Protein AF-A0A183HHD9-F1 (afdb_monomer_lite)

Secondary structure (DSSP, 8-state):
---HHHHHHHHHHHHHHHHHHHHHHHHHHHHS----TTSSPPTTSSS-GGGS-HHHHHHHHHHHHHHSTTTTTTSPPPTTPPP----S-S-PPPPSS--HHHHHHHHHHHHHHHHSSS----HHHHHHHHHHHHHHHHHHHHT--------HHHHHHHHHHHHHHHHHHHTTS------------------

Radius of gyration: 30.76 Å; chains: 1; bounding box: 63×77×63 Å

Structure (mmCIF, N/CA/C/O backbone):
data_AF-A0A183HHD9-F1
#
_entry.id   AF-A0A183HHD9-F1
#
loop_
_atom_site.group_PDB
_atom_site.id
_atom_site.type_symbol
_atom_site.label_atom_id
_atom_site.label_alt_id
_atom_site.label_comp_id
_atom_site.label_asym_id
_atom_site.label_entity_id
_atom_site.label_seq_id
_atom_site.pdbx_PDB_ins_code
_atom_site.Cartn_x
_atom_site.Cartn_y
_atom_site.Cartn_z
_atom_site.occupancy
_atom_site.B_iso_or_equiv
_atom_site.auth_seq_id
_atom_site.auth_comp_id
_atom_site.auth_asym_id
_atom_site.auth_atom_id
_atom_site.pdbx_PDB_model_num
ATOM 1 N N . MET A 1 1 ? -24.897 -31.364 -36.630 1.00 69.06 1 MET A N 1
ATOM 2 C CA . MET A 1 1 ? -24.930 -31.822 -35.222 1.00 69.06 1 MET A CA 1
ATOM 3 C C . MET A 1 1 ? -23.748 -31.172 -34.515 1.00 69.06 1 MET A C 1
ATOM 5 O O . MET A 1 1 ? -22.685 -31.144 -35.112 1.00 69.06 1 MET A O 1
ATOM 9 N N . VAL A 1 2 ? -23.934 -30.542 -33.352 1.00 77.38 2 VAL A N 1
ATOM 10 C CA . VAL A 1 2 ? -22.824 -29.886 -32.628 1.00 77.38 2 VAL A CA 1
ATOM 11 C C . VAL A 1 2 ? -22.051 -30.960 -31.869 1.00 77.38 2 VAL A C 1
ATOM 13 O O . VAL A 1 2 ? -22.659 -31.691 -31.087 1.00 77.38 2 VAL A O 1
ATOM 16 N N . ASP A 1 3 ? -20.746 -31.069 -32.116 1.00 88.31 3 ASP A N 1
ATOM 17 C CA . ASP A 1 3 ? -19.886 -32.008 -31.399 1.00 88.31 3 ASP A CA 1
ATOM 18 C C . ASP A 1 3 ? -19.505 -31.445 -30.021 1.00 88.31 3 ASP A C 1
ATOM 20 O O . ASP A 1 3 ? -18.644 -30.576 -29.867 1.00 88.31 3 ASP A O 1
ATOM 24 N N . TYR A 1 4 ? -20.184 -31.949 -28.996 1.00 89.50 4 TYR A N 1
ATOM 25 C CA . TYR A 1 4 ? -19.987 -31.538 -27.610 1.00 89.50 4 TYR A CA 1
ATOM 26 C C . TYR A 1 4 ? -18.661 -32.023 -27.007 1.00 89.50 4 TYR A C 1
ATOM 28 O O . TYR A 1 4 ? -18.208 -31.459 -26.002 1.00 89.50 4 TYR A O 1
ATOM 36 N N . PHE A 1 5 ? -18.031 -33.052 -27.577 1.00 90.94 5 PHE A N 1
ATOM 37 C CA . PHE A 1 5 ? -16.743 -33.540 -27.090 1.00 90.94 5 PHE A CA 1
ATOM 38 C C . PHE A 1 5 ? -15.626 -32.584 -27.493 1.00 90.94 5 PHE A C 1
ATOM 40 O O . PHE A 1 5 ? -14.820 -32.199 -26.641 1.00 90.94 5 PHE A O 1
ATOM 47 N N . ASP A 1 6 ? -15.652 -32.105 -28.731 1.00 90.56 6 ASP A N 1
ATOM 48 C CA . ASP A 1 6 ? -14.704 -31.110 -29.225 1.00 90.56 6 ASP A CA 1
ATOM 49 C C . ASP A 1 6 ? -14.811 -29.777 -28.481 1.00 90.56 6 ASP A C 1
ATOM 51 O O . ASP A 1 6 ? -13.794 -29.193 -28.090 1.00 90.56 6 ASP A O 1
ATOM 55 N N . GLU A 1 7 ? -16.030 -29.308 -28.204 1.00 90.75 7 GLU A N 1
ATOM 56 C CA . GLU A 1 7 ? -16.243 -28.108 -27.384 1.00 90.75 7 GLU A CA 1
ATOM 57 C C . GLU A 1 7 ? -15.666 -28.274 -25.972 1.00 90.75 7 GLU A C 1
ATOM 59 O O . GLU A 1 7 ? -15.039 -27.357 -25.429 1.00 90.75 7 GLU A O 1
ATOM 64 N N . ARG A 1 8 ? -15.826 -29.460 -25.372 1.00 92.44 8 ARG A N 1
ATOM 65 C CA . ARG A 1 8 ? -15.274 -29.762 -24.046 1.00 92.44 8 ARG A CA 1
ATOM 66 C C . ARG A 1 8 ? -13.748 -29.758 -24.059 1.00 92.44 8 ARG A C 1
ATOM 68 O O . ARG A 1 8 ? -13.150 -29.217 -23.124 1.00 92.44 8 ARG A O 1
ATOM 75 N N . GLN A 1 9 ? -13.123 -30.344 -25.080 1.00 93.94 9 GLN A N 1
ATOM 76 C CA . GLN A 1 9 ? -11.664 -30.380 -25.193 1.00 93.94 9 GLN A CA 1
ATOM 77 C C . GLN A 1 9 ? -11.084 -28.983 -25.417 1.00 93.94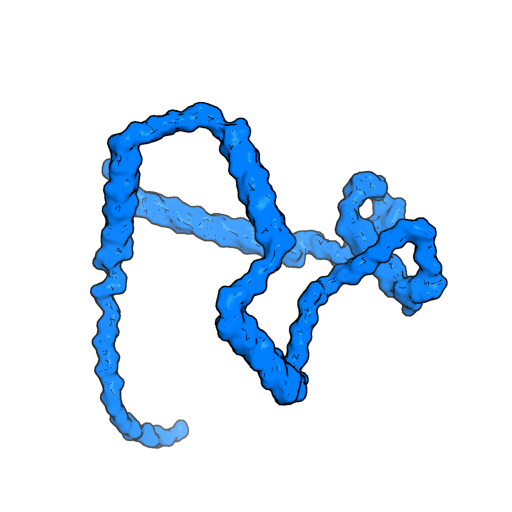 9 GLN A C 1
ATOM 79 O O . GLN A 1 9 ? -10.141 -28.603 -24.719 1.00 93.94 9 GLN A O 1
ATOM 84 N N . LYS A 1 10 ? -11.693 -28.175 -26.293 1.00 92.50 10 LYS A N 1
ATOM 85 C CA . LYS A 1 10 ? -11.306 -26.770 -26.512 1.00 92.50 10 LYS A CA 1
ATOM 86 C C . LYS A 1 10 ? -11.412 -25.954 -25.224 1.00 92.50 10 LYS A C 1
ATOM 88 O O . LYS A 1 10 ? -10.430 -25.359 -24.792 1.00 92.50 10 LYS A O 1
ATOM 93 N N . ALA A 1 11 ? -12.539 -26.050 -24.519 1.00 92.25 11 ALA A N 1
ATOM 94 C CA . ALA A 1 11 ? -12.726 -25.354 -23.248 1.00 92.25 11 ALA A CA 1
ATOM 95 C C . ALA A 1 11 ? -11.761 -25.831 -22.145 1.00 92.25 11 ALA A C 1
ATOM 97 O O . ALA A 1 11 ? -11.489 -25.097 -21.192 1.00 92.25 11 ALA A O 1
ATOM 98 N N . LYS A 1 12 ? -11.283 -27.081 -22.189 1.00 95.88 12 LYS A N 1
ATOM 99 C CA . LYS A 1 12 ? -10.258 -27.566 -21.251 1.00 95.88 12 LYS A CA 1
ATOM 100 C C . LYS A 1 12 ? -8.897 -26.952 -21.580 1.00 95.88 12 LYS A C 1
ATOM 102 O O . LYS A 1 12 ? -8.265 -26.441 -20.661 1.00 95.88 12 LYS A O 1
ATOM 107 N N . ARG A 1 13 ? -8.496 -26.949 -22.855 1.00 95.88 13 ARG A N 1
ATOM 108 C CA . ARG A 1 13 ? -7.246 -26.327 -23.329 1.00 95.88 13 ARG A CA 1
ATOM 109 C C . ARG A 1 13 ? -7.192 -24.845 -22.959 1.00 95.88 13 ARG A C 1
ATOM 111 O O . ARG A 1 13 ? -6.293 -24.447 -22.236 1.00 95.88 13 ARG A O 1
ATOM 118 N N . GLU A 1 14 ? -8.249 -24.087 -23.246 1.00 94.31 14 GLU A N 1
ATOM 119 C CA . GLU A 1 14 ? -8.338 -22.660 -22.891 1.00 94.31 14 GLU A CA 1
ATOM 120 C C . GLU A 1 14 ? -8.155 -22.383 -21.386 1.00 94.31 14 GLU A C 1
ATOM 122 O O . GLU A 1 14 ? -7.551 -21.383 -20.991 1.00 94.31 14 GLU A O 1
ATOM 127 N N . ARG A 1 15 ? -8.678 -23.258 -20.512 1.00 96.06 15 ARG A N 1
ATOM 128 C CA . ARG A 1 15 ? -8.492 -23.122 -19.056 1.00 96.06 15 ARG A CA 1
ATOM 129 C C . ARG A 1 15 ? -7.050 -23.392 -18.638 1.00 96.06 15 ARG A C 1
ATOM 131 O O . ARG A 1 15 ? -6.557 -22.698 -17.751 1.00 96.06 15 ARG A O 1
ATOM 138 N N . VAL A 1 16 ? -6.417 -24.395 -19.244 1.00 96.94 16 VAL A N 1
ATOM 139 C CA . VAL A 1 16 ? -5.009 -24.733 -19.008 1.00 96.94 16 VAL A CA 1
ATOM 140 C C . VAL A 1 16 ? -4.120 -23.586 -19.478 1.00 96.94 16 VAL A C 1
ATOM 142 O O . VAL A 1 16 ? -3.340 -23.078 -18.681 1.00 96.94 16 VAL A O 1
ATOM 145 N N . ASP A 1 17 ? -4.331 -23.084 -20.692 1.00 96.75 17 ASP A N 1
ATOM 146 C CA . ASP A 1 17 ? -3.543 -21.991 -21.271 1.00 96.75 17 ASP A CA 1
ATOM 147 C C . ASP A 1 17 ? -3.672 -20.701 -20.454 1.00 96.75 17 ASP A C 1
ATOM 149 O O . ASP A 1 17 ? -2.692 -19.996 -20.208 1.00 96.75 17 ASP A O 1
ATOM 153 N N . LYS A 1 18 ? -4.880 -20.395 -19.960 1.00 97.50 18 LYS A N 1
ATOM 154 C CA . LYS A 1 18 ? -5.099 -19.252 -19.065 1.00 97.50 18 LYS A CA 1
ATOM 155 C C . LYS A 1 18 ? -4.343 -19.407 -17.746 1.00 97.50 18 LYS A C 1
ATOM 157 O O . LYS A 1 18 ? -3.817 -18.417 -17.235 1.00 97.50 18 LYS A O 1
ATOM 162 N N . ASN A 1 19 ? -4.323 -20.616 -17.185 1.00 97.44 19 ASN A N 1
ATOM 163 C CA . ASN A 1 19 ? -3.579 -20.902 -15.964 1.00 97.44 19 ASN A CA 1
ATOM 164 C C . ASN A 1 19 ? -2.075 -20.752 -16.214 1.00 97.44 19 ASN A C 1
ATOM 166 O O . ASN A 1 19 ? -1.427 -20.003 -15.493 1.00 97.44 19 ASN A O 1
ATOM 170 N N . GLU A 1 20 ? -1.551 -21.332 -17.294 1.00 96.25 20 GLU A N 1
ATOM 171 C CA . GLU A 1 20 ? -0.127 -21.251 -17.626 1.00 96.25 20 GLU A CA 1
ATOM 172 C C . GLU A 1 20 ? 0.316 -19.812 -17.908 1.00 96.25 20 GLU A C 1
ATOM 174 O O . GLU A 1 20 ? 1.320 -19.344 -17.379 1.00 96.25 20 GLU A O 1
ATOM 179 N N . MET A 1 21 ? -0.488 -19.031 -18.633 1.00 95.44 21 MET A N 1
ATOM 180 C CA . MET A 1 21 ? -0.224 -17.604 -18.832 1.00 95.44 21 MET A CA 1
ATOM 181 C C . MET A 1 21 ? -0.191 -16.836 -17.502 1.00 95.44 21 MET A C 1
ATOM 183 O O . MET A 1 21 ? 0.617 -15.920 -17.317 1.00 95.44 21 MET A O 1
ATOM 187 N N . GLN A 1 22 ? -1.074 -17.181 -16.562 1.00 95.75 22 GLN A N 1
ATOM 188 C CA . GLN A 1 22 ? -1.090 -16.574 -15.235 1.00 95.75 22 GLN A CA 1
ATOM 189 C C . GLN A 1 22 ? 0.108 -17.027 -14.389 1.00 95.75 22 GLN A C 1
ATOM 191 O O . GLN A 1 22 ? 0.701 -16.199 -13.698 1.00 95.75 22 GLN A O 1
ATOM 196 N N . HIS A 1 23 ? 0.495 -18.296 -14.480 1.00 94.69 23 HIS A N 1
ATOM 197 C CA . HIS A 1 23 ? 1.680 -18.868 -13.853 1.00 94.69 23 HIS A CA 1
ATOM 198 C C . HIS A 1 23 ? 2.953 -18.178 -14.356 1.00 94.69 23 HIS A C 1
ATOM 200 O O . HIS A 1 23 ? 3.695 -17.625 -13.546 1.00 94.69 23 HIS A O 1
ATOM 206 N N . LEU A 1 24 ? 3.139 -18.062 -15.674 1.00 92.94 24 LEU A N 1
ATOM 207 C CA . LEU A 1 24 ? 4.243 -17.323 -16.291 1.00 92.94 24 LEU A CA 1
ATOM 208 C C . LEU A 1 24 ? 4.252 -15.849 -15.882 1.00 92.94 24 LEU A C 1
ATOM 210 O O . LEU A 1 24 ? 5.311 -15.303 -15.589 1.00 92.94 24 LEU A O 1
ATOM 214 N N . ARG A 1 25 ? 3.088 -15.194 -15.782 1.00 90.56 25 ARG A N 1
ATOM 215 C CA . ARG A 1 25 ? 2.995 -13.810 -15.286 1.00 90.56 25 ARG A CA 1
ATOM 216 C C . ARG A 1 25 ? 3.383 -13.699 -13.810 1.00 90.56 25 ARG A C 1
ATOM 218 O O . ARG A 1 25 ? 4.021 -12.722 -13.426 1.00 90.56 25 ARG A O 1
ATOM 225 N N . ASN A 1 26 ? 3.007 -14.667 -12.979 1.00 90.62 26 ASN A N 1
ATOM 226 C CA . ASN A 1 26 ? 3.392 -14.708 -11.568 1.00 90.62 26 ASN A CA 1
ATOM 227 C C . ASN A 1 26 ? 4.895 -14.963 -11.417 1.00 90.62 26 ASN A C 1
ATOM 229 O O . ASN A 1 26 ? 5.557 -14.253 -10.661 1.00 90.62 26 ASN A O 1
ATOM 233 N N . ILE A 1 27 ? 5.444 -15.896 -12.200 1.00 88.25 27 ILE A N 1
ATOM 234 C CA . ILE A 1 27 ? 6.884 -16.127 -12.302 1.00 88.25 27 ILE A CA 1
ATOM 235 C C . ILE A 1 27 ? 7.580 -14.854 -12.767 1.00 88.25 27 ILE A C 1
ATOM 237 O O . ILE A 1 27 ? 8.536 -14.451 -12.129 1.00 88.25 27 ILE A O 1
ATOM 241 N N . ALA A 1 28 ? 7.104 -14.171 -13.806 1.00 82.69 28 ALA A N 1
ATOM 242 C CA . ALA A 1 28 ? 7.696 -12.924 -14.287 1.00 82.69 28 ALA A CA 1
ATOM 243 C C . ALA A 1 28 ? 7.594 -11.785 -13.258 1.00 82.69 28 ALA A C 1
ATOM 245 O O . ALA A 1 28 ? 8.484 -10.954 -13.179 1.00 82.69 28 ALA A O 1
ATOM 246 N N . ARG A 1 29 ? 6.564 -11.748 -12.408 1.00 75.94 29 ARG A N 1
ATOM 247 C CA . ARG A 1 29 ? 6.510 -10.800 -11.279 1.00 75.94 29 ARG A CA 1
ATOM 248 C C . ARG A 1 29 ? 7.521 -11.128 -10.180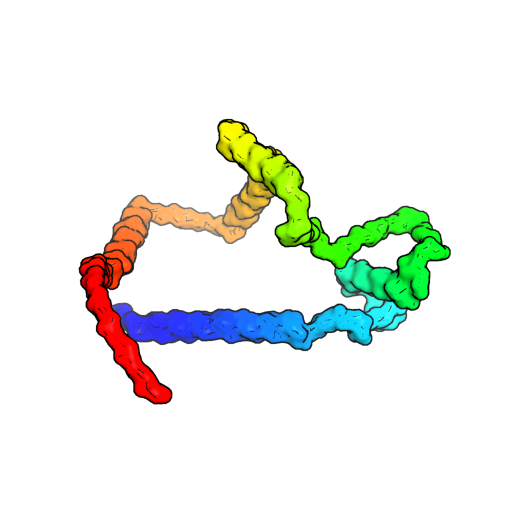 1.00 75.94 29 ARG A C 1
ATOM 250 O O . ARG A 1 29 ? 7.981 -10.221 -9.497 1.00 75.94 29 ARG A O 1
ATOM 257 N N . PHE A 1 30 ? 7.839 -12.407 -9.990 1.00 73.19 30 PHE A N 1
ATOM 258 C CA . PHE A 1 30 ? 8.778 -12.864 -8.964 1.00 73.19 30 PHE A CA 1
ATOM 259 C C . PHE A 1 30 ? 10.246 -12.882 -9.440 1.00 73.19 30 PHE A C 1
ATOM 261 O O . PHE A 1 30 ? 11.147 -12.568 -8.659 1.00 73.19 30 PHE A O 1
ATOM 268 N N . LYS A 1 31 ? 10.471 -13.261 -10.706 1.00 72.62 31 LYS A N 1
ATOM 269 C CA . LYS A 1 31 ? 11.762 -13.471 -11.389 1.00 72.62 31 LYS A CA 1
ATOM 270 C C . LYS A 1 31 ? 12.114 -12.405 -12.424 1.00 72.62 31 LYS A C 1
ATOM 272 O O . LYS A 1 31 ? 13.294 -12.241 -12.709 1.00 72.62 31 LYS A O 1
ATOM 277 N N . GLY A 1 32 ? 11.131 -11.721 -13.018 1.00 59.69 32 GLY A N 1
ATOM 278 C CA . GLY A 1 32 ? 11.405 -10.513 -13.807 1.00 59.69 32 GLY A CA 1
ATOM 279 C C . GLY A 1 32 ? 12.133 -9.511 -12.923 1.00 59.69 32 GLY A C 1
ATOM 280 O O . GLY A 1 32 ? 12.137 -9.720 -11.706 1.00 59.69 32 GLY A O 1
ATOM 281 N N . PRO A 1 33 ? 12.789 -8.484 -13.496 1.00 51.88 33 PRO A N 1
ATOM 282 C CA . PRO A 1 33 ? 13.683 -7.628 -12.744 1.00 51.88 33 PRO A CA 1
ATOM 283 C C . PRO A 1 33 ? 12.916 -7.139 -11.530 1.00 51.88 33 PRO A C 1
ATOM 285 O O . PRO A 1 33 ? 12.062 -6.253 -11.607 1.00 51.88 33 PRO A O 1
ATOM 288 N N . LYS A 1 34 ? 13.229 -7.738 -10.373 1.00 50.44 34 LYS A N 1
ATOM 289 C CA . LYS A 1 34 ? 13.046 -7.047 -9.124 1.00 50.44 34 LYS A CA 1
ATOM 290 C C . LYS A 1 34 ? 13.742 -5.747 -9.460 1.00 50.44 34 LYS A C 1
ATOM 292 O O . LYS A 1 34 ? 14.906 -5.766 -9.874 1.00 50.44 34 LYS A O 1
ATOM 297 N N . ILE A 1 35 ? 13.058 -4.632 -9.279 1.00 48.88 35 ILE A N 1
ATOM 298 C CA . ILE A 1 35 ? 13.746 -3.386 -8.984 1.00 48.88 35 ILE A CA 1
ATOM 299 C C . ILE A 1 35 ? 14.375 -3.633 -7.598 1.00 48.88 35 ILE A C 1
ATOM 301 O O . ILE A 1 35 ? 13.997 -3.068 -6.581 1.00 48.88 35 ILE A O 1
ATOM 305 N N . SER A 1 36 ? 15.254 -4.638 -7.544 1.00 43.03 36 SER A N 1
ATOM 306 C CA . SER A 1 36 ? 16.272 -4.849 -6.574 1.00 43.03 36 SER A CA 1
ATOM 307 C C . SER A 1 36 ? 17.022 -3.563 -6.712 1.00 43.03 36 SER A C 1
ATOM 309 O O . SER A 1 36 ? 17.503 -3.203 -7.790 1.00 43.03 36 SER A O 1
ATOM 311 N N . SER A 1 37 ? 17.053 -2.847 -5.611 1.00 50.22 37 SER A N 1
ATOM 312 C CA . SER A 1 37 ? 17.816 -1.633 -5.474 1.00 50.22 37 SER A CA 1
ATOM 313 C C . SER A 1 37 ? 19.273 -1.811 -5.952 1.00 50.22 37 SER A C 1
ATOM 315 O O . SER A 1 37 ? 19.945 -0.806 -6.115 1.00 50.22 37 SER A O 1
ATOM 317 N N . ALA A 1 38 ? 19.763 -3.042 -6.167 1.00 48.94 38 ALA A N 1
ATOM 318 C CA . ALA A 1 38 ? 21.074 -3.374 -6.716 1.00 48.94 38 ALA A CA 1
ATOM 319 C C . ALA A 1 38 ? 21.226 -3.222 -8.248 1.00 48.94 38 ALA A C 1
ATOM 321 O O . ALA A 1 38 ? 22.344 -2.998 -8.688 1.00 48.94 38 ALA A O 1
ATOM 322 N N . ASN A 1 39 ? 20.151 -3.298 -9.051 1.00 47.53 39 ASN A N 1
ATOM 323 C CA . ASN A 1 39 ? 20.235 -3.229 -10.528 1.00 47.53 39 ASN A CA 1
ATOM 324 C C . ASN A 1 39 ? 19.612 -1.954 -11.123 1.00 47.53 39 ASN A C 1
ATOM 326 O O . ASN A 1 39 ? 19.474 -1.845 -12.339 1.00 47.53 39 ASN A O 1
ATOM 330 N N . ALA A 1 40 ? 19.191 -1.000 -10.289 1.00 54.94 40 ALA A N 1
ATOM 331 C CA . ALA A 1 40 ? 18.807 0.316 -10.784 1.00 54.94 40 ALA A CA 1
ATOM 332 C C . ALA A 1 40 ? 20.076 1.028 -11.260 1.00 54.94 40 ALA A C 1
ATOM 334 O O . ALA A 1 40 ? 21.016 1.179 -10.474 1.00 54.94 40 ALA A O 1
ATOM 335 N N . THR A 1 41 ? 20.108 1.452 -12.524 1.00 56.44 41 THR A N 1
ATOM 336 C CA . THR A 1 41 ? 21.199 2.282 -13.034 1.00 56.44 41 THR A CA 1
ATOM 337 C C . THR A 1 41 ? 21.346 3.503 -12.120 1.00 56.44 41 THR A C 1
ATOM 339 O O . THR A 1 41 ? 20.343 4.125 -11.743 1.00 56.44 41 THR A O 1
ATOM 342 N N . PRO A 1 42 ? 22.568 3.824 -11.667 1.00 57.28 42 PRO A N 1
ATOM 343 C CA . PRO A 1 42 ? 22.778 4.975 -10.804 1.00 57.28 42 PRO A CA 1
ATOM 344 C C . PRO A 1 42 ? 22.299 6.257 -11.504 1.00 57.28 42 PRO A C 1
ATOM 346 O O . PRO A 1 42 ? 22.333 6.382 -12.733 1.00 57.28 42 PRO A O 1
ATOM 349 N N . LEU A 1 43 ? 21.818 7.219 -10.709 1.00 54.75 43 LEU A N 1
ATOM 350 C CA . LEU A 1 43 ? 21.508 8.568 -11.187 1.00 54.75 43 LEU A CA 1
ATOM 351 C C . LEU A 1 43 ? 22.722 9.102 -11.966 1.00 54.75 43 LEU A C 1
ATOM 353 O O . LEU A 1 43 ? 23.819 9.153 -11.421 1.00 54.75 43 LEU A O 1
ATOM 357 N N . GLY A 1 44 ? 22.521 9.447 -13.241 1.00 54.72 44 GLY A N 1
ATOM 358 C CA . GLY A 1 44 ? 23.565 10.011 -14.102 1.00 54.72 44 GLY A CA 1
ATOM 359 C C . GLY A 1 44 ? 24.259 9.061 -15.086 1.00 54.72 44 GLY A C 1
ATOM 360 O O . GLY A 1 44 ? 25.019 9.557 -15.9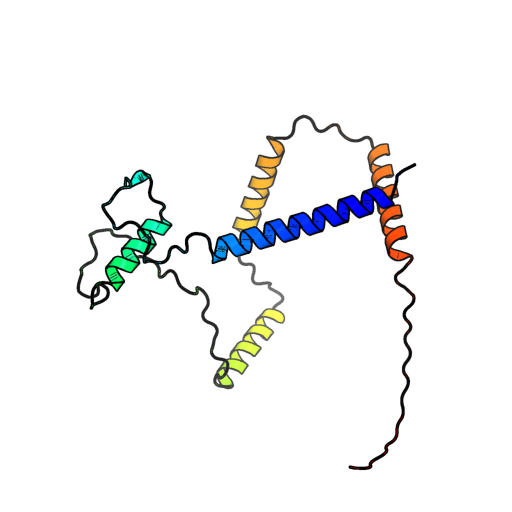07 1.00 54.72 44 GLY A O 1
ATOM 361 N N . ILE A 1 45 ? 24.000 7.744 -15.080 1.00 57.69 45 ILE A N 1
ATOM 362 C CA . ILE A 1 45 ? 24.612 6.830 -16.068 1.00 57.69 45 ILE A CA 1
ATOM 363 C C . ILE A 1 45 ? 23.536 6.212 -16.973 1.00 57.69 45 ILE A C 1
ATOM 365 O O . ILE A 1 45 ? 22.763 5.353 -16.552 1.00 57.69 45 ILE A O 1
ATOM 369 N N . GLY A 1 46 ? 23.502 6.672 -18.229 1.00 58.19 46 GLY A N 1
ATOM 370 C CA . GLY A 1 46 ? 22.998 5.917 -19.385 1.00 58.19 46 GLY A CA 1
ATOM 371 C C . GLY A 1 46 ? 21.537 6.096 -19.813 1.00 58.19 46 GLY A C 1
ATOM 372 O O . GLY A 1 46 ? 21.165 5.528 -20.832 1.00 58.19 46 GLY A O 1
ATOM 373 N N . VAL A 1 47 ? 20.708 6.854 -19.088 1.00 62.41 47 VAL A N 1
ATOM 374 C CA . VAL A 1 47 ? 19.307 7.113 -19.485 1.00 62.41 47 VAL A CA 1
ATOM 375 C C . VAL A 1 47 ? 18.955 8.569 -19.204 1.00 62.41 47 VAL A C 1
ATOM 377 O O . VAL A 1 47 ? 19.105 9.015 -18.054 1.00 62.41 47 VAL A O 1
ATOM 380 N N . ASP A 1 48 ? 18.480 9.276 -20.231 1.00 71.00 48 ASP A N 1
ATOM 381 C CA . ASP A 1 48 ? 18.035 10.667 -20.151 1.00 71.00 48 ASP A CA 1
ATOM 382 C C . ASP A 1 48 ? 16.917 10.836 -19.116 1.00 71.00 48 ASP A C 1
ATOM 384 O O . ASP A 1 48 ? 16.124 9.929 -18.856 1.00 71.00 48 ASP A O 1
ATOM 388 N N . LEU A 1 49 ? 16.835 12.016 -18.493 1.00 66.81 49 LEU A N 1
ATOM 389 C CA . LEU A 1 49 ? 15.830 12.291 -17.455 1.00 66.81 49 LEU A CA 1
ATOM 390 C C . LEU A 1 49 ? 14.390 12.123 -17.971 1.00 66.81 49 LEU A C 1
ATOM 392 O O . LEU A 1 49 ? 13.507 11.777 -17.186 1.00 66.81 49 LEU A O 1
ATOM 396 N N . ASN A 1 50 ? 14.168 12.349 -19.269 1.00 75.00 50 ASN A N 1
ATOM 397 C CA . ASN A 1 50 ? 12.857 12.268 -19.916 1.00 75.00 50 ASN A CA 1
ATOM 398 C C . ASN A 1 50 ? 12.360 10.828 -20.097 1.00 75.00 50 ASN A C 1
ATOM 400 O O . ASN A 1 50 ? 11.151 10.600 -20.106 1.00 75.00 50 ASN A O 1
ATOM 404 N N . ASP A 1 51 ? 13.275 9.862 -20.173 1.00 79.00 51 ASP A N 1
ATOM 405 C CA . ASP A 1 51 ? 12.946 8.452 -20.400 1.00 79.00 51 ASP A CA 1
ATOM 406 C C . ASP A 1 51 ? 12.677 7.693 -19.090 1.00 79.00 51 ASP A C 1
ATOM 408 O O . ASP A 1 51 ? 12.223 6.546 -19.094 1.00 79.00 51 ASP A O 1
ATOM 412 N N . ARG A 1 52 ? 12.925 8.329 -17.937 1.00 76.12 52 ARG A N 1
ATOM 413 C CA . ARG A 1 52 ? 12.768 7.705 -16.617 1.00 76.12 52 ARG A CA 1
ATOM 414 C C . ARG A 1 52 ? 11.336 7.788 -16.116 1.00 76.12 52 ARG A C 1
ATOM 416 O O . ARG A 1 52 ? 10.685 8.834 -16.118 1.00 76.12 52 ARG A O 1
ATOM 423 N N . SER A 1 53 ? 10.855 6.680 -15.559 1.00 82.38 53 SER A N 1
ATOM 424 C CA . SER A 1 53 ? 9.529 6.652 -14.941 1.00 82.38 53 SER A CA 1
ATOM 425 C C . SER A 1 53 ? 9.503 7.405 -13.600 1.00 82.38 53 SER A C 1
ATOM 427 O O . SER A 1 53 ? 10.460 7.381 -12.823 1.00 82.38 53 SER A O 1
ATOM 429 N N . ARG A 1 54 ? 8.355 8.010 -13.246 1.00 81.69 54 ARG A N 1
ATOM 430 C CA . ARG A 1 54 ? 8.161 8.659 -11.928 1.00 81.69 54 ARG A CA 1
ATOM 431 C C . ARG A 1 54 ? 8.502 7.722 -10.762 1.00 81.69 54 ARG A C 1
ATOM 433 O O . ARG A 1 54 ? 9.040 8.169 -9.754 1.00 81.69 54 ARG A O 1
ATOM 440 N N . HIS A 1 55 ? 8.151 6.442 -10.873 1.00 78.50 55 HIS A N 1
ATOM 441 C CA . HIS A 1 55 ? 8.396 5.458 -9.818 1.00 78.50 55 HIS A CA 1
ATOM 442 C C . HIS A 1 55 ? 9.884 5.169 -9.628 1.00 78.50 55 HIS A C 1
ATOM 444 O O . HIS A 1 55 ? 10.341 5.051 -8.494 1.00 78.50 55 HIS A O 1
ATOM 450 N N . GLU A 1 56 ? 10.642 5.114 -10.718 1.00 80.00 56 GLU A N 1
ATOM 451 C CA . GLU A 1 56 ? 12.088 4.933 -10.678 1.00 80.00 56 GLU A CA 1
ATOM 452 C C . GLU A 1 56 ? 12.788 6.109 -9.991 1.00 80.00 56 GLU A C 1
ATOM 454 O O . GLU A 1 56 ? 13.581 5.891 -9.074 1.00 80.00 56 GLU A O 1
ATOM 459 N N . LEU A 1 57 ? 12.408 7.345 -10.335 1.00 81.56 57 LEU A N 1
ATOM 460 C CA . LEU A 1 57 ? 12.938 8.555 -9.697 1.00 81.56 57 LEU A CA 1
ATOM 461 C C . LEU A 1 57 ? 12.664 8.574 -8.186 1.00 81.56 57 LEU A C 1
ATOM 463 O O . LEU A 1 57 ? 13.571 8.803 -7.389 1.00 81.56 57 LEU A O 1
ATOM 467 N N . VAL A 1 58 ? 11.428 8.275 -7.770 1.00 82.88 58 VAL A N 1
ATOM 468 C CA . VAL A 1 58 ? 11.047 8.206 -6.345 1.00 82.88 58 VAL A CA 1
ATOM 469 C C . VAL A 1 58 ? 11.872 7.154 -5.598 1.00 82.88 58 VAL A C 1
ATOM 471 O O . VAL A 1 58 ? 12.372 7.420 -4.503 1.00 82.88 58 VAL A O 1
ATOM 474 N N . ASN A 1 59 ? 12.051 5.974 -6.191 1.00 81.50 59 ASN A N 1
ATOM 475 C CA . ASN A 1 59 ? 12.822 4.892 -5.584 1.00 81.50 59 ASN A CA 1
ATOM 476 C C . ASN A 1 59 ? 14.310 5.245 -5.454 1.00 81.50 59 ASN A C 1
ATOM 478 O O . ASN A 1 59 ? 14.909 4.969 -4.414 1.00 81.50 59 ASN A O 1
ATOM 482 N N . GLN A 1 60 ? 14.899 5.876 -6.472 1.00 81.75 60 GLN A N 1
ATOM 483 C CA . GLN A 1 60 ? 16.295 6.317 -6.451 1.00 81.75 60 GLN A CA 1
ATOM 484 C C . GLN A 1 60 ? 16.531 7.411 -5.405 1.00 81.75 60 GLN A C 1
ATOM 486 O O . GLN A 1 60 ? 17.497 7.316 -4.651 1.00 81.75 60 GLN A O 1
ATOM 491 N N . ILE A 1 61 ? 15.632 8.397 -5.283 1.00 83.56 61 ILE A N 1
ATOM 492 C CA . ILE A 1 61 ? 15.746 9.433 -4.243 1.00 83.56 61 ILE A CA 1
ATOM 493 C C . ILE A 1 61 ? 15.655 8.809 -2.846 1.00 83.56 61 ILE A C 1
ATOM 495 O O . ILE A 1 61 ? 16.460 9.129 -1.971 1.00 83.56 61 ILE A O 1
ATOM 499 N N . ASN A 1 62 ? 14.716 7.881 -2.635 1.00 84.31 62 ASN A N 1
ATOM 500 C CA . ASN A 1 62 ? 14.619 7.154 -1.370 1.00 84.31 62 ASN A CA 1
ATOM 501 C C . ASN A 1 62 ? 15.915 6.388 -1.079 1.00 84.31 62 ASN A C 1
ATOM 503 O O . ASN A 1 62 ? 16.436 6.484 0.028 1.00 84.31 62 ASN A O 1
ATOM 507 N N . ARG A 1 63 ? 16.480 5.688 -2.071 1.00 84.00 63 ARG A N 1
ATOM 508 C CA . ARG A 1 63 ? 17.760 4.979 -1.932 1.00 84.00 63 ARG A CA 1
ATOM 509 C C . ARG A 1 63 ? 18.899 5.927 -1.567 1.00 84.00 63 ARG A C 1
ATOM 511 O O . ARG A 1 63 ? 19.640 5.624 -0.644 1.00 84.00 63 ARG A O 1
ATOM 518 N N . ALA A 1 64 ? 19.017 7.063 -2.252 1.00 85.12 64 ALA A N 1
ATOM 519 C CA . ALA A 1 64 ? 20.044 8.063 -1.974 1.00 85.12 64 ALA A CA 1
ATOM 520 C C . ALA A 1 64 ? 19.952 8.577 -0.530 1.00 85.12 64 ALA A C 1
ATOM 522 O O . ALA A 1 64 ? 20.967 8.644 0.157 1.00 85.12 64 ALA A O 1
ATOM 523 N N . ARG A 1 65 ? 18.734 8.845 -0.035 1.00 85.56 65 ARG A N 1
ATOM 524 C CA . ARG A 1 65 ? 18.506 9.201 1.374 1.00 85.56 65 ARG A CA 1
ATOM 525 C C . ARG A 1 65 ? 18.887 8.055 2.308 1.00 85.56 65 ARG A C 1
ATOM 527 O O . ARG A 1 65 ? 19.605 8.291 3.263 1.00 85.56 65 ARG A O 1
ATOM 534 N N . TYR A 1 66 ? 18.482 6.817 2.027 1.00 85.31 66 TYR A N 1
ATOM 535 C CA . TYR A 1 66 ? 18.842 5.663 2.861 1.00 85.31 66 TYR A CA 1
ATOM 536 C C . TYR A 1 66 ? 20.349 5.380 2.911 1.00 85.31 66 TYR A C 1
ATOM 538 O O . TYR A 1 66 ? 20.831 4.925 3.943 1.00 85.31 66 TYR A O 1
ATOM 546 N N . SER A 1 67 ? 21.079 5.659 1.829 1.00 86.00 67 SER A N 1
ATOM 547 C CA . SER A 1 67 ? 22.534 5.494 1.761 1.00 86.00 67 SER A CA 1
ATOM 548 C C . SER A 1 67 ? 23.305 6.527 2.586 1.00 86.00 67 SER A C 1
ATOM 550 O O . SER A 1 67 ? 24.467 6.288 2.904 1.00 86.00 67 SER A O 1
ATOM 552 N N . THR A 1 68 ? 22.703 7.670 2.933 1.00 88.12 68 THR A N 1
ATOM 553 C CA . THR A 1 68 ? 23.328 8.594 3.886 1.00 88.12 68 THR A CA 1
ATOM 554 C C . THR A 1 68 ? 23.072 8.098 5.308 1.00 88.12 68 THR A C 1
ATOM 556 O O . THR A 1 68 ? 21.950 7.725 5.653 1.00 88.12 68 THR A O 1
ATOM 559 N N . ALA A 1 69 ? 24.110 8.097 6.153 1.00 83.81 69 ALA A N 1
ATOM 560 C CA . ALA A 1 69 ? 24.034 7.576 7.525 1.00 83.81 69 ALA A CA 1
ATOM 561 C C . ALA A 1 69 ? 22.929 8.241 8.370 1.00 83.81 69 ALA A C 1
ATOM 563 O O . ALA A 1 69 ? 22.348 7.614 9.248 1.00 83.81 69 ALA A O 1
ATOM 564 N N . SER A 1 70 ? 22.604 9.503 8.077 1.00 87.19 70 SER A N 1
ATOM 565 C CA . SER A 1 70 ? 21.562 10.277 8.756 1.00 87.19 70 SER A CA 1
ATOM 566 C C . SER A 1 70 ? 20.198 10.243 8.060 1.00 87.19 70 SER A C 1
ATOM 568 O O . SER A 1 70 ? 19.311 11.012 8.424 1.00 87.19 70 SER A O 1
ATOM 570 N N . HIS A 1 71 ? 20.011 9.408 7.035 1.00 84.56 71 HIS A N 1
ATOM 571 C CA . HIS A 1 71 ? 18.773 9.326 6.253 1.00 84.56 71 HIS A CA 1
ATOM 572 C C . HIS A 1 71 ? 18.276 10.668 5.678 1.00 84.56 71 HIS A C 1
ATOM 574 O O . HIS A 1 71 ? 17.076 10.869 5.470 1.00 84.56 71 HIS A O 1
ATOM 580 N N . GLY A 1 72 ? 19.195 11.602 5.421 1.00 84.00 72 GLY A N 1
ATOM 581 C CA . GLY A 1 72 ? 18.885 12.961 4.975 1.00 84.00 72 GLY A CA 1
ATOM 582 C C . GLY A 1 72 ? 18.382 13.904 6.074 1.00 84.00 72 GLY A C 1
ATOM 583 O O . GLY A 1 72 ? 17.908 14.985 5.749 1.00 84.00 72 GLY A O 1
ATOM 584 N N . ALA A 1 73 ? 18.488 13.549 7.361 1.00 84.94 73 ALA A N 1
ATOM 585 C CA . ALA A 1 73 ? 18.060 14.412 8.470 1.00 84.94 73 ALA A CA 1
ATOM 586 C C . ALA A 1 73 ? 18.830 15.743 8.532 1.00 84.94 73 ALA A C 1
ATOM 588 O O . ALA A 1 73 ? 18.253 16.770 8.874 1.00 84.94 73 ALA A O 1
ATOM 589 N N . PHE A 1 74 ? 20.117 15.726 8.165 1.00 89.19 74 PHE A N 1
ATOM 590 C CA . PHE A 1 74 ? 20.983 16.914 8.148 1.00 89.19 74 PHE A CA 1
ATOM 591 C C . PHE A 1 74 ? 21.123 17.550 6.756 1.00 89.19 74 PHE A C 1
ATOM 593 O O . PHE A 1 74 ? 21.919 18.467 6.576 1.00 89.19 74 PHE A O 1
ATOM 600 N N . GLN A 1 75 ? 20.378 17.064 5.760 1.00 87.00 75 GLN A N 1
ATOM 601 C CA . GLN A 1 75 ? 20.375 17.626 4.410 1.00 87.00 75 GLN A CA 1
ATOM 602 C C . GLN A 1 75 ? 19.114 18.486 4.247 1.00 87.00 75 GLN A C 1
ATOM 604 O O . GLN A 1 75 ? 18.011 17.931 4.247 1.00 87.00 75 GLN A O 1
ATOM 609 N N . PRO A 1 76 ? 19.229 19.823 4.138 1.00 86.69 76 PRO A N 1
ATOM 610 C CA . PRO A 1 76 ? 18.056 20.668 3.972 1.00 86.69 76 PRO A CA 1
ATOM 611 C C . PRO A 1 76 ? 17.352 20.348 2.641 1.00 86.69 76 PRO A C 1
ATOM 613 O O . PRO A 1 76 ? 18.024 20.120 1.631 1.00 86.69 76 PRO A O 1
ATOM 616 N N . PRO A 1 77 ? 16.008 20.331 2.619 1.00 84.38 77 PRO A N 1
ATOM 617 C CA . PRO A 1 77 ? 15.253 20.123 1.393 1.00 84.38 77 PRO A CA 1
ATOM 618 C C . PRO A 1 77 ? 15.504 21.270 0.407 1.00 84.38 77 PRO A C 1
ATOM 620 O O . PRO A 1 77 ? 15.591 22.437 0.800 1.00 84.38 77 PRO A O 1
ATOM 623 N N . ILE A 1 78 ? 15.572 20.954 -0.885 1.00 85.75 78 ILE A N 1
ATOM 624 C CA . ILE A 1 78 ? 15.694 21.965 -1.939 1.00 85.75 78 ILE A CA 1
ATOM 625 C C . ILE A 1 78 ? 14.410 22.809 -1.960 1.00 85.75 78 ILE A C 1
ATOM 627 O O . ILE A 1 78 ? 13.306 22.310 -1.719 1.00 85.75 78 ILE A O 1
ATOM 631 N N . ARG A 1 79 ? 14.529 24.112 -2.251 1.00 89.50 79 ARG A N 1
ATOM 632 C CA . ARG A 1 79 ? 13.374 25.019 -2.328 1.00 89.50 79 ARG A CA 1
ATOM 633 C C . ARG A 1 79 ? 12.315 24.446 -3.282 1.00 89.50 79 ARG A C 1
ATOM 635 O O . ARG A 1 79 ? 12.610 24.151 -4.435 1.00 89.50 79 ARG A O 1
ATOM 642 N N . ASN A 1 80 ? 11.078 24.324 -2.795 1.00 86.69 80 ASN A N 1
ATOM 643 C CA . ASN A 1 80 ? 9.923 23.766 -3.513 1.00 86.69 80 ASN A CA 1
ATOM 644 C C . ASN A 1 80 ? 10.024 22.275 -3.893 1.00 86.69 80 ASN A C 1
ATOM 646 O O . ASN A 1 80 ? 9.271 21.814 -4.756 1.00 86.69 80 ASN A O 1
ATOM 650 N N . GLU A 1 81 ? 10.895 21.490 -3.253 1.00 82.19 81 GLU A N 1
ATOM 651 C CA . GLU A 1 81 ? 10.871 20.043 -3.455 1.00 82.19 81 GLU A CA 1
ATOM 652 C C . GLU A 1 81 ? 9.556 19.435 -2.940 1.00 82.19 81 GLU A C 1
ATOM 654 O O . GLU A 1 81 ? 9.064 19.742 -1.848 1.00 82.19 81 GLU A O 1
ATOM 659 N N . LYS A 1 82 ? 8.957 18.540 -3.730 1.00 80.81 82 LYS A N 1
ATOM 660 C CA . LYS A 1 82 ? 7.784 17.791 -3.275 1.00 80.81 82 LYS A CA 1
ATOM 661 C C . LYS A 1 82 ? 8.233 16.775 -2.234 1.00 80.81 82 LYS A C 1
ATOM 663 O O . LYS A 1 82 ? 9.037 15.893 -2.535 1.00 80.81 82 LYS A O 1
ATOM 668 N N . LYS A 1 83 ? 7.665 16.853 -1.027 1.00 79.62 83 LYS A N 1
ATOM 669 C CA . LYS A 1 83 ? 7.899 15.847 0.014 1.00 79.62 83 LYS A CA 1
ATOM 670 C C . LYS A 1 83 ? 7.484 14.472 -0.510 1.00 79.62 83 LYS A C 1
ATOM 672 O O . LYS A 1 83 ? 6.339 14.271 -0.917 1.00 79.62 83 LYS A O 1
ATOM 677 N N . LEU A 1 84 ? 8.417 13.525 -0.487 1.00 74.94 84 LEU A N 1
ATOM 678 C CA . LEU A 1 84 ? 8.145 12.136 -0.837 1.00 74.94 84 LEU A CA 1
ATOM 679 C C . LEU A 1 84 ? 7.218 11.543 0.224 1.00 74.94 84 LEU A C 1
ATOM 681 O O . LEU A 1 84 ? 7.607 11.357 1.378 1.00 74.94 84 LEU A O 1
ATOM 685 N N . LEU A 1 85 ? 5.974 11.261 -0.159 1.00 73.88 85 LEU A N 1
ATOM 686 C CA . LEU A 1 85 ? 5.071 10.491 0.685 1.00 73.88 85 LEU A CA 1
ATOM 687 C C . LEU A 1 85 ? 5.649 9.082 0.809 1.00 73.88 85 LEU A C 1
ATOM 689 O O . LEU A 1 85 ? 5.959 8.445 -0.201 1.00 73.88 85 LEU A O 1
ATOM 693 N N . LYS A 1 86 ? 5.823 8.616 2.050 1.00 66.88 86 LYS A N 1
ATOM 694 C CA . LYS A 1 86 ? 6.371 7.288 2.333 1.00 66.88 86 LYS A CA 1
ATOM 695 C C . LYS A 1 86 ? 5.587 6.248 1.533 1.00 66.88 86 LYS A C 1
ATOM 697 O O . LYS A 1 86 ? 4.389 6.064 1.741 1.00 66.88 86 LYS A O 1
ATOM 702 N N . THR A 1 87 ? 6.277 5.573 0.621 1.00 61.28 87 THR A N 1
ATOM 703 C CA . THR A 1 87 ? 5.765 4.420 -0.118 1.00 61.28 87 THR A CA 1
ATOM 704 C C . THR A 1 87 ? 5.763 3.249 0.864 1.00 61.28 87 THR A C 1
ATOM 706 O O . THR A 1 87 ? 6.752 2.546 1.027 1.00 61.28 87 THR A O 1
ATOM 709 N N . GLY A 1 88 ? 4.688 3.123 1.641 1.00 66.75 88 GLY A N 1
ATOM 710 C CA . GLY A 1 88 ? 4.568 2.150 2.725 1.00 66.75 88 GLY A CA 1
ATOM 711 C C . GLY A 1 88 ? 3.147 1.613 2.851 1.00 66.75 88 GLY A C 1
ATOM 712 O O . GLY A 1 88 ? 2.244 2.040 2.136 1.00 66.75 88 GLY A O 1
ATOM 713 N N . LYS A 1 89 ? 2.941 0.657 3.766 1.00 65.81 89 LYS A N 1
ATOM 714 C CA . LYS A 1 89 ? 1.616 0.086 4.050 1.00 65.81 89 LYS A CA 1
ATOM 715 C C . LYS A 1 89 ? 0.655 1.209 4.462 1.00 65.81 89 LYS A C 1
ATOM 717 O O . LYS A 1 89 ? 0.764 1.743 5.561 1.00 65.81 89 LYS A O 1
ATOM 722 N N . HIS A 1 90 ? -0.281 1.549 3.576 1.00 68.25 90 HIS A N 1
ATOM 723 C CA . HIS A 1 90 ? -1.299 2.583 3.806 1.00 68.25 90 HIS A CA 1
ATOM 724 C C . HIS A 1 90 ? -2.263 2.240 4.949 1.00 68.25 90 HIS A C 1
ATOM 726 O O . HIS A 1 90 ? -2.911 3.126 5.492 1.00 68.25 90 HIS A O 1
ATOM 732 N N . HIS A 1 91 ? -2.328 0.967 5.339 1.00 75.62 91 HIS A N 1
ATOM 733 C CA . HIS A 1 91 ? -3.139 0.492 6.448 1.00 75.62 91 HIS A CA 1
ATOM 734 C C . HIS A 1 91 ? -2.222 -0.229 7.432 1.00 75.62 91 HIS A C 1
ATOM 736 O O . HIS A 1 91 ? -1.582 -1.227 7.085 1.00 75.62 91 HIS A O 1
ATOM 742 N N . LYS A 1 92 ? -2.128 0.306 8.648 1.00 78.69 92 LYS A N 1
ATOM 743 C CA . LYS A 1 92 ? -1.594 -0.426 9.792 1.00 78.69 92 LYS A CA 1
ATOM 744 C C . LYS A 1 92 ? -2.780 -1.133 10.435 1.00 78.69 92 LYS A C 1
ATOM 746 O O . LYS A 1 92 ? -3.792 -0.491 10.692 1.00 78.69 92 LYS A O 1
ATOM 751 N N . TYR A 1 93 ? -2.673 -2.444 10.614 1.00 83.56 93 TYR A N 1
ATOM 752 C CA . TYR A 1 93 ? -3.621 -3.159 11.456 1.00 83.56 93 TYR A CA 1
ATOM 753 C C . TYR A 1 93 ? -3.314 -2.808 12.906 1.00 83.56 93 TYR A C 1
ATOM 755 O O . TYR A 1 93 ? -2.147 -2.653 13.273 1.00 83.56 93 TYR A O 1
ATOM 763 N N . GLU A 1 94 ? -4.369 -2.660 13.693 1.00 82.44 94 GLU A N 1
ATOM 764 C CA . GLU A 1 94 ? -4.242 -2.597 15.142 1.00 82.44 94 GLU A CA 1
ATOM 765 C C . GLU A 1 94 ? -3.621 -3.915 15.640 1.00 82.44 94 GLU A C 1
ATOM 767 O O . GLU A 1 94 ? -3.816 -4.954 14.996 1.00 82.44 94 GLU A O 1
ATOM 772 N N . PRO A 1 95 ? -2.843 -3.892 16.734 1.00 85.56 95 PRO A N 1
ATOM 773 C CA . PRO A 1 95 ? -2.327 -5.119 17.331 1.00 85.56 95 PRO A CA 1
ATOM 774 C C . PRO A 1 95 ? -3.481 -6.047 17.747 1.00 85.56 95 PRO A C 1
ATOM 776 O O . PRO A 1 95 ? -4.593 -5.588 17.990 1.00 85.56 95 PRO A O 1
ATOM 779 N N . ASN A 1 96 ? -3.218 -7.356 17.812 1.00 82.94 96 ASN A N 1
ATOM 780 C CA . ASN A 1 96 ? -4.241 -8.341 18.190 1.00 82.94 96 ASN A CA 1
ATOM 781 C C . ASN A 1 96 ? -4.650 -8.235 19.665 1.00 82.94 96 ASN A C 1
ATOM 783 O O . ASN A 1 96 ? -5.751 -8.638 20.016 1.00 82.94 96 ASN A O 1
ATOM 787 N N . GLU A 1 97 ? -3.754 -7.729 20.511 1.00 85.06 97 GLU A N 1
ATOM 788 C CA . GLU A 1 97 ? -3.964 -7.562 21.945 1.00 85.06 97 GLU A CA 1
ATOM 789 C C . GLU A 1 97 ? -4.083 -6.061 22.226 1.00 85.06 97 GLU A C 1
ATOM 791 O O . GLU A 1 97 ? -3.089 -5.331 22.239 1.00 85.06 97 GLU A O 1
ATOM 796 N N . VAL A 1 98 ? -5.319 -5.584 22.372 1.00 82.88 98 VAL A N 1
ATOM 797 C CA . VAL A 1 98 ? -5.645 -4.203 22.751 1.00 82.88 98 VAL A CA 1
ATOM 798 C C . VAL A 1 98 ? -6.419 -4.241 24.066 1.00 82.88 98 VAL A C 1
ATOM 800 O O . VAL A 1 98 ? -7.024 -5.249 24.419 1.00 82.88 98 VAL A O 1
ATOM 803 N N . ASP A 1 99 ? -6.402 -3.135 24.808 1.00 90.81 99 ASP A N 1
ATOM 804 C CA . ASP A 1 99 ? -7.242 -2.982 25.991 1.00 90.81 99 ASP A CA 1
ATOM 805 C C . ASP A 1 99 ? -8.737 -3.182 25.657 1.00 90.81 99 ASP A C 1
ATOM 807 O O . ASP A 1 99 ? -9.273 -2.619 24.692 1.00 90.81 99 ASP A O 1
ATOM 811 N N . VAL A 1 100 ? -9.421 -3.952 26.506 1.00 90.94 100 VAL A N 1
ATOM 812 C CA . VAL A 1 100 ? -10.830 -4.354 26.367 1.00 90.94 100 VAL A CA 1
ATOM 813 C C . VAL A 1 100 ? -11.751 -3.133 26.287 1.00 90.94 100 VAL A C 1
ATOM 815 O O . VAL A 1 100 ? -12.770 -3.149 25.590 1.00 90.94 100 VAL A O 1
ATOM 818 N N . SER A 1 101 ? -11.389 -2.039 26.965 1.00 92.31 101 SER A N 1
ATOM 819 C CA . SER A 1 101 ? -12.157 -0.790 26.940 1.00 92.31 101 SER A CA 1
ATOM 820 C C . SER A 1 101 ? -12.238 -0.185 25.527 1.00 92.31 101 SER A C 1
ATOM 822 O O . SER A 1 101 ? -13.311 0.242 25.080 1.00 92.31 101 SER A O 1
ATOM 824 N N . GLY A 1 102 ? -11.124 -0.216 24.789 1.00 90.44 102 GLY A N 1
ATOM 825 C CA . GLY A 1 102 ? -11.022 0.281 23.421 1.00 90.44 102 GLY A CA 1
ATOM 826 C C . GLY A 1 102 ? -11.786 -0.598 22.436 1.00 90.44 102 GLY A C 1
ATOM 827 O O . GLY A 1 102 ? -12.470 -0.081 21.548 1.00 90.44 102 GLY A O 1
ATOM 828 N N . GLU A 1 103 ? -11.732 -1.917 22.620 1.00 90.12 103 GLU A N 1
ATOM 829 C CA . GLU A 1 103 ? -12.496 -2.867 21.808 1.00 90.12 103 GLU A CA 1
ATOM 830 C C . GLU A 1 103 ? -14.003 -2.683 21.982 1.00 90.12 103 GLU A C 1
ATOM 832 O O . GLU A 1 103 ? -14.724 -2.552 20.989 1.00 90.12 103 GLU A O 1
ATOM 837 N N . LYS A 1 104 ? -14.478 -2.572 23.229 1.00 93.81 104 LYS A N 1
ATOM 838 C CA . LYS A 1 104 ? -15.894 -2.324 23.534 1.00 93.81 104 LYS A CA 1
ATOM 839 C C . LYS A 1 104 ? -16.389 -1.038 22.873 1.00 93.81 104 LYS A C 1
ATOM 841 O O . LYS A 1 104 ? -17.468 -1.025 22.282 1.00 93.81 104 LYS A O 1
ATOM 846 N N . LYS A 1 105 ? -15.596 0.037 22.927 1.00 94.62 105 LYS A N 1
ATOM 847 C CA . LYS A 1 105 ? -15.946 1.320 22.300 1.00 94.62 105 LYS A CA 1
ATOM 848 C C . LYS A 1 105 ? -16.059 1.201 20.775 1.00 94.62 105 LYS A C 1
ATOM 850 O O . LYS A 1 105 ? -17.037 1.681 20.210 1.00 94.62 105 LYS A O 1
ATOM 855 N N . LYS A 1 106 ? -15.114 0.512 20.119 1.00 91.75 106 LYS A N 1
ATOM 856 C CA . LYS A 1 106 ? -15.159 0.241 18.667 1.00 91.75 106 LYS A CA 1
ATOM 857 C C . LYS A 1 106 ? -16.386 -0.599 18.285 1.00 91.75 106 LYS A C 1
ATOM 859 O O . LYS A 1 106 ? -17.031 -0.321 17.279 1.00 91.75 106 LYS A O 1
ATOM 864 N N . GLN A 1 107 ? -16.726 -1.611 19.085 1.00 93.81 107 GLN A N 1
ATOM 865 C CA . GLN A 1 107 ? -17.899 -2.461 18.850 1.00 93.81 107 GLN A CA 1
ATOM 866 C C . GLN A 1 107 ? -19.215 -1.683 18.980 1.00 93.81 107 GLN A C 1
ATOM 868 O O . GLN A 1 107 ? -20.091 -1.832 18.129 1.00 93.81 107 GLN A O 1
ATOM 873 N N . LEU A 1 108 ? -19.337 -0.822 19.996 1.00 95.88 108 LEU A N 1
ATOM 874 C CA . LEU A 1 108 ? -20.500 0.054 20.164 1.00 95.88 108 LEU A CA 1
ATOM 875 C C . LEU A 1 108 ? -20.629 1.050 19.008 1.00 95.88 108 LEU A C 1
ATOM 877 O O . LEU A 1 108 ? -21.711 1.190 18.454 1.00 95.88 108 LEU A O 1
ATOM 881 N N . GLU A 1 109 ? -19.526 1.649 18.557 1.00 93.62 109 GLU A N 1
ATOM 882 C CA . GLU A 1 109 ? -19.541 2.548 17.397 1.00 93.62 109 GLU A CA 1
ATOM 883 C C . GLU A 1 109 ? -20.013 1.838 16.114 1.00 93.62 109 GLU A C 1
ATOM 885 O O . GLU A 1 109 ? -20.758 2.407 15.313 1.00 93.62 109 GLU A O 1
ATOM 890 N N . ILE A 1 110 ? -19.611 0.579 15.902 1.00 91.94 110 ILE A N 1
ATOM 891 C CA . ILE A 1 110 ? -20.113 -0.235 14.785 1.00 91.94 110 ILE A CA 1
ATOM 892 C C . ILE A 1 110 ? -21.619 -0.473 14.936 1.00 91.94 110 ILE A C 1
ATOM 894 O O . ILE A 1 110 ? -22.352 -0.356 13.953 1.00 91.94 110 ILE A O 1
ATOM 898 N N . LEU A 1 111 ? -22.083 -0.791 16.144 1.00 93.75 111 LEU A N 1
ATOM 899 C CA . LEU A 1 111 ? -23.496 -1.029 16.423 1.00 93.75 111 LEU A CA 1
ATOM 900 C C . LEU A 1 111 ? -24.340 0.231 16.203 1.00 93.75 111 LEU A C 1
ATOM 902 O O . LEU A 1 111 ? -25.400 0.139 15.590 1.00 93.75 111 LEU A O 1
ATOM 906 N N . ASP A 1 112 ? -23.847 1.398 16.604 1.00 92.38 112 ASP A N 1
ATOM 907 C CA . ASP A 1 112 ? -24.499 2.689 16.372 1.00 92.38 112 ASP A CA 1
ATOM 908 C C . ASP A 1 112 ? -24.584 3.016 14.878 1.00 92.38 112 ASP A C 1
ATOM 910 O O . ASP A 1 112 ? -25.624 3.443 14.378 1.00 92.38 112 ASP A O 1
ATOM 914 N N . ARG A 1 113 ? -23.517 2.744 14.117 1.00 87.50 113 ARG A N 1
ATOM 915 C CA . ARG A 1 113 ? -23.525 2.910 12.655 1.00 87.50 113 ARG A CA 1
ATOM 916 C C . ARG A 1 113 ? -24.516 1.966 11.972 1.00 87.50 113 ARG A C 1
ATOM 918 O O . ARG A 1 113 ? -25.166 2.380 11.017 1.00 87.50 113 ARG A O 1
ATOM 925 N N . LEU A 1 114 ? -24.639 0.723 12.443 1.00 86.31 114 LEU A N 1
ATOM 926 C CA . LEU A 1 114 ? -25.591 -0.259 11.909 1.00 86.31 114 LEU A CA 1
ATOM 927 C C . LEU A 1 114 ? -27.041 0.032 12.318 1.00 86.31 114 LEU A C 1
ATOM 929 O O . LEU A 1 114 ? -27.955 -0.244 11.543 1.00 86.31 114 LEU A O 1
ATOM 933 N N . SER A 1 115 ? -27.258 0.553 13.528 1.00 87.75 115 SER A N 1
ATOM 934 C CA . SER A 1 115 ? -28.589 0.906 14.033 1.00 87.75 115 SER A CA 1
ATOM 935 C C . SER A 1 115 ? -29.099 2.213 13.428 1.00 87.75 115 SER A C 1
ATOM 937 O O . SER A 1 115 ? -30.307 2.382 13.232 1.00 87.75 115 SER A O 1
ATOM 939 N N . SER A 1 116 ? -28.189 3.124 13.075 1.00 84.12 116 SER A N 1
ATOM 940 C CA . SER A 1 116 ? -28.534 4.336 12.350 1.00 84.12 116 SER A CA 1
ATOM 941 C C . SER A 1 116 ? -29.081 3.978 10.963 1.00 84.12 116 SER A C 1
ATOM 943 O O . SER A 1 116 ? -28.447 3.290 10.169 1.00 84.12 116 SER A O 1
ATOM 945 N N . LYS A 1 117 ? -30.278 4.476 10.634 1.00 77.44 117 LYS A N 1
ATOM 946 C CA . LYS A 1 117 ? -30.889 4.306 9.298 1.00 77.44 117 LYS A CA 1
ATOM 947 C C . LYS A 1 117 ? -30.170 5.109 8.203 1.00 77.44 117 LYS A C 1
ATOM 949 O O . LYS A 1 117 ? -30.517 5.004 7.028 1.00 77.44 117 LYS A O 1
ATOM 954 N N . ASN A 1 118 ? -29.183 5.916 8.586 1.00 74.19 118 ASN A N 1
ATOM 955 C CA . ASN A 1 118 ? -28.416 6.766 7.694 1.00 74.19 118 ASN A CA 1
ATOM 956 C C . ASN A 1 118 ? -27.161 6.011 7.263 1.00 74.19 118 ASN A C 1
ATOM 958 O O . ASN A 1 118 ? -26.169 5.959 7.986 1.00 74.19 118 ASN A O 1
ATOM 962 N N . ASN A 1 119 ? -27.188 5.433 6.064 1.00 70.69 119 ASN A N 1
ATOM 963 C CA . ASN A 1 119 ? -25.968 4.902 5.469 1.00 70.69 119 ASN A CA 1
ATOM 964 C C . ASN A 1 119 ? -24.962 6.050 5.319 1.00 70.69 119 ASN A C 1
ATOM 966 O O . ASN A 1 119 ? -25.273 7.054 4.680 1.00 70.69 119 ASN A O 1
ATOM 970 N N . VAL A 1 120 ? -23.757 5.904 5.877 1.00 72.19 120 VAL A N 1
ATOM 971 C CA . VAL A 1 120 ? -22.666 6.864 5.661 1.00 72.19 120 VAL A CA 1
ATOM 972 C C . VAL A 1 120 ? -22.24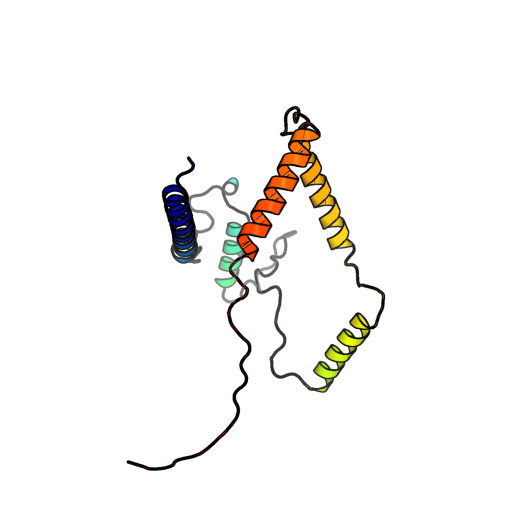4 6.769 4.193 1.00 72.19 120 VAL A C 1
ATOM 974 O O . VAL A 1 120 ? -21.427 5.930 3.806 1.00 72.19 120 VAL A O 1
ATOM 977 N N . ILE A 1 121 ? -22.853 7.596 3.346 1.00 74.62 121 ILE A N 1
ATOM 978 C CA . ILE A 1 121 ? -22.505 7.703 1.934 1.00 74.62 121 ILE A CA 1
ATOM 979 C C . ILE A 1 121 ? -21.214 8.510 1.852 1.00 74.62 121 ILE A C 1
ATOM 981 O O . ILE A 1 121 ? -21.165 9.682 2.208 1.00 74.62 121 ILE A O 1
ATOM 985 N N . ASN A 1 122 ? -20.146 7.885 1.363 1.00 77.44 122 ASN A N 1
ATOM 986 C CA . ASN A 1 122 ? -18.924 8.610 1.047 1.00 77.44 122 ASN A CA 1
ATOM 987 C C . ASN A 1 122 ? -19.140 9.371 -0.273 1.00 77.44 122 ASN A C 1
ATOM 989 O O . ASN A 1 122 ? -18.969 8.805 -1.357 1.00 77.44 122 ASN A O 1
ATOM 993 N N . GLU A 1 123 ? -19.567 10.631 -0.170 1.00 80.69 123 GLU A N 1
ATOM 994 C CA . GLU A 1 123 ? -19.957 11.490 -1.298 1.00 80.69 123 GLU A CA 1
ATOM 995 C C . GLU A 1 123 ? -18.867 11.579 -2.370 1.00 80.69 123 GLU A C 1
ATOM 997 O O . GLU A 1 123 ? -19.150 11.520 -3.566 1.00 80.69 123 GLU A O 1
ATOM 1002 N N . THR A 1 124 ? -17.599 11.615 -1.955 1.00 77.44 124 THR A N 1
ATOM 1003 C CA . THR A 1 124 ? -16.447 11.707 -2.858 1.00 77.44 124 THR A CA 1
ATOM 1004 C C . THR A 1 124 ? -16.288 10.443 -3.703 1.00 77.44 124 THR A C 1
ATOM 1006 O O . THR A 1 124 ? -16.075 10.518 -4.916 1.00 77.44 124 THR A O 1
ATOM 1009 N N . ARG A 1 125 ? -16.442 9.258 -3.094 1.00 75.88 125 ARG A N 1
ATOM 1010 C CA . ARG A 1 125 ? -16.452 7.984 -3.836 1.00 75.88 125 ARG A CA 1
ATOM 1011 C C . ARG A 1 125 ? -17.687 7.841 -4.716 1.00 75.88 125 ARG A C 1
ATOM 1013 O O . ARG A 1 125 ? -17.568 7.303 -5.816 1.00 75.88 125 ARG A O 1
ATOM 1020 N N . LEU A 1 126 ? -18.847 8.298 -4.249 1.00 78.69 126 LEU A N 1
ATOM 1021 C CA . LEU A 1 126 ? -20.078 8.262 -5.034 1.00 78.69 126 LEU A CA 1
ATOM 1022 C C . LEU A 1 126 ? -19.928 9.118 -6.297 1.00 78.69 126 LEU A C 1
ATOM 1024 O O . LEU A 1 126 ? -20.161 8.618 -7.396 1.00 78.69 126 LEU A O 1
ATOM 1028 N N . ALA A 1 127 ? -19.446 10.355 -6.162 1.00 81.25 127 ALA A N 1
ATOM 1029 C CA . ALA A 1 127 ? -19.189 11.255 -7.283 1.00 81.25 127 ALA A CA 1
ATOM 1030 C C . ALA A 1 127 ? -18.180 10.662 -8.283 1.00 81.25 127 ALA A C 1
ATOM 1032 O O . ALA A 1 127 ? -18.455 10.618 -9.483 1.00 81.25 127 ALA A O 1
ATOM 1033 N N . ALA A 1 128 ? -17.059 10.112 -7.802 1.00 78.44 128 ALA A N 1
ATOM 1034 C CA . ALA A 1 128 ? -16.069 9.452 -8.658 1.00 78.44 128 ALA A CA 1
ATOM 1035 C C . ALA A 1 128 ? -16.641 8.216 -9.386 1.00 78.44 128 ALA A C 1
ATOM 1037 O O . ALA A 1 128 ? -16.347 7.972 -10.562 1.00 78.44 128 ALA A O 1
ATOM 1038 N N . SER A 1 129 ? -17.502 7.437 -8.722 1.00 74.88 129 SER A N 1
ATOM 1039 C CA . SER A 1 129 ? -1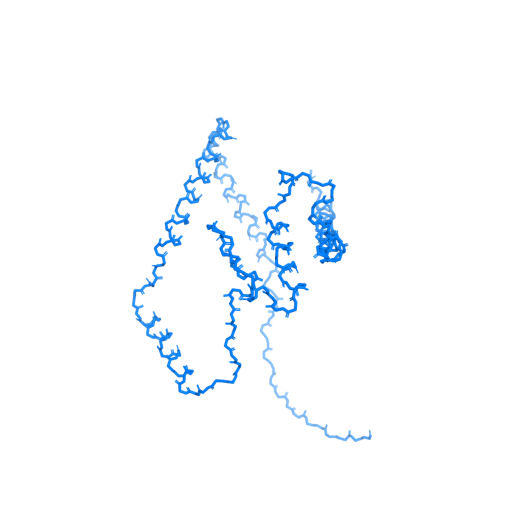8.180 6.300 -9.352 1.00 74.88 129 SER A CA 1
ATOM 1040 C C . SER A 1 129 ? -19.173 6.745 -10.427 1.00 74.88 129 SER A C 1
ATOM 1042 O O . SER A 1 129 ? -19.274 6.086 -11.461 1.00 74.88 129 SER A O 1
ATOM 1044 N N . GLN A 1 130 ? -19.892 7.848 -10.219 1.00 75.50 130 GLN A N 1
ATOM 1045 C CA . GLN A 1 130 ? -20.823 8.375 -11.218 1.00 75.50 130 GLN A CA 1
ATOM 1046 C C . GLN A 1 130 ? -20.083 8.928 -12.442 1.00 75.50 130 GLN A C 1
ATOM 1048 O O . GLN A 1 130 ? -20.443 8.609 -13.576 1.00 75.50 130 GLN A O 1
ATOM 1053 N N . GLN A 1 131 ? -19.001 9.681 -12.228 1.00 72.38 131 GLN A N 1
ATOM 1054 C CA . GLN A 1 131 ? -18.177 10.223 -13.313 1.00 72.38 131 GLN A CA 1
ATOM 1055 C C . GLN A 1 131 ? -17.505 9.118 -14.140 1.00 72.38 131 GLN A C 1
ATOM 1057 O O . GLN A 1 131 ? -17.530 9.167 -15.369 1.00 72.38 131 GLN A O 1
ATOM 1062 N N . SER A 1 132 ? -16.959 8.081 -13.494 1.00 66.75 132 SER A N 1
ATOM 1063 C CA . SER A 1 132 ? -16.345 6.952 -14.210 1.00 66.75 132 SER A CA 1
ATOM 1064 C C . SER A 1 132 ? -17.360 6.159 -15.039 1.00 66.75 132 SER A C 1
ATOM 1066 O O . SER A 1 132 ? -17.063 5.798 -16.179 1.00 66.75 132 SER A O 1
ATOM 1068 N N . ASN A 1 133 ? -18.580 5.950 -14.536 1.00 63.78 133 ASN A N 1
ATOM 1069 C CA . ASN A 1 133 ? -19.653 5.339 -15.319 1.00 63.78 133 ASN A CA 1
ATOM 1070 C C . ASN A 1 133 ? -20.036 6.212 -16.524 1.00 63.78 133 ASN A C 1
ATOM 1072 O O . ASN A 1 133 ? -20.113 5.700 -17.642 1.00 63.78 133 ASN A O 1
ATOM 1076 N N . GLN A 1 134 ? -20.212 7.525 -16.345 1.00 63.34 134 GLN A N 1
ATOM 1077 C CA . GLN A 1 134 ? -20.519 8.443 -17.452 1.00 63.34 134 GLN A CA 1
ATOM 1078 C C . GLN A 1 134 ? -19.429 8.433 -18.534 1.00 63.34 134 GLN A C 1
ATOM 1080 O O . GLN A 1 134 ? -19.744 8.310 -19.718 1.00 63.34 134 GLN A O 1
ATOM 1085 N N . GLN A 1 135 ? -18.151 8.456 -18.148 1.00 60.38 135 GLN A N 1
ATOM 1086 C CA . GLN A 1 135 ? -17.026 8.371 -19.087 1.00 60.38 135 GLN A CA 1
ATOM 1087 C C . GLN A 1 135 ? -16.970 7.019 -19.816 1.00 60.38 135 GLN A C 1
ATOM 1089 O O . GLN A 1 135 ? -16.701 6.968 -21.019 1.00 60.38 135 GLN A O 1
ATOM 1094 N N . GLN A 1 136 ? -17.268 5.908 -19.134 1.00 58.66 136 GLN A N 1
ATOM 1095 C CA . GLN A 1 136 ? -17.350 4.592 -19.775 1.00 58.66 136 GLN A CA 1
ATOM 1096 C C . GLN A 1 136 ? -18.527 4.492 -20.754 1.00 58.66 136 GLN A C 1
ATOM 1098 O O . GLN A 1 136 ? -18.389 3.873 -21.810 1.00 58.66 136 GLN A O 1
ATOM 1103 N N . HIS A 1 137 ? -19.674 5.102 -20.449 1.00 56.31 137 HIS A N 1
ATOM 1104 C CA . HIS A 1 137 ? -20.818 5.150 -21.363 1.00 56.31 137 HIS A CA 1
ATOM 1105 C C . HIS A 1 137 ? -20.563 6.065 -22.570 1.00 56.31 137 HIS A C 1
ATOM 1107 O O . HIS A 1 137 ? -20.911 5.679 -23.687 1.00 56.31 137 HIS A O 1
ATOM 1113 N N . ALA A 1 138 ? -19.892 7.205 -22.378 1.00 58.19 138 ALA A N 1
ATOM 1114 C CA . ALA A 1 138 ? -19.494 8.110 -23.457 1.00 58.19 138 ALA A CA 1
ATOM 1115 C C . ALA A 1 138 ? -18.511 7.438 -24.434 1.00 58.19 138 ALA A C 1
ATOM 1117 O O . ALA A 1 138 ? -18.784 7.352 -25.632 1.00 58.19 138 ALA A O 1
ATOM 1118 N N . ASN A 1 139 ? -17.434 6.831 -23.925 1.00 56.53 139 ASN A N 1
ATOM 1119 C CA . ASN A 1 139 ? -16.429 6.152 -24.756 1.00 56.53 139 ASN A CA 1
ATOM 1120 C C . ASN A 1 139 ? -16.975 4.898 -25.470 1.00 56.53 139 ASN A C 1
ATOM 1122 O O . ASN A 1 139 ? -16.551 4.551 -26.572 1.00 56.53 139 ASN A O 1
ATOM 1126 N N . LYS A 1 140 ? -17.963 4.209 -24.884 1.00 54.97 140 LYS A N 1
ATOM 1127 C CA . LYS A 1 140 ? -18.592 3.018 -25.490 1.00 54.97 140 LYS A CA 1
ATOM 1128 C C . LYS A 1 140 ? -19.594 3.355 -26.599 1.00 54.97 140 LYS A C 1
ATOM 1130 O O . LYS A 1 140 ? -19.967 2.448 -27.352 1.00 54.97 140 LYS A O 1
ATOM 1135 N N . ASN A 1 141 ? -20.032 4.612 -26.681 1.00 54.59 141 ASN A N 1
ATOM 1136 C CA . ASN A 1 141 ? -20.920 5.111 -27.728 1.00 54.59 141 ASN A CA 1
ATOM 1137 C C . ASN A 1 141 ? -20.160 5.658 -28.942 1.00 54.59 141 ASN A C 1
ATOM 1139 O O . ASN A 1 141 ? -20.718 5.626 -30.031 1.00 54.59 141 ASN A O 1
ATOM 1143 N N . GLN A 1 142 ? -18.895 6.064 -28.795 1.00 58.59 142 GLN A N 1
ATOM 1144 C CA . GLN A 1 142 ? -18.102 6.564 -29.925 1.00 58.59 142 GLN A CA 1
ATOM 1145 C C . GLN A 1 142 ? -17.489 5.449 -30.796 1.00 58.59 142 GLN A C 1
ATOM 1147 O O . GLN A 1 142 ? -17.363 5.616 -32.000 1.00 58.59 142 GLN A O 1
ATOM 1152 N N . ASN A 1 143 ? -17.218 4.263 -30.234 1.00 54.56 143 ASN A N 1
ATOM 1153 C CA . ASN A 1 143 ? -16.602 3.138 -30.967 1.00 54.56 143 ASN A CA 1
ATOM 1154 C C . ASN A 1 143 ? -17.588 2.060 -31.451 1.00 54.56 143 ASN A C 1
ATOM 1156 O O . ASN A 1 143 ? -17.207 0.906 -31.664 1.00 54.56 143 ASN A O 1
ATOM 1160 N N . LYS A 1 144 ? -18.880 2.372 -31.577 1.00 50.66 144 LYS A N 1
ATOM 1161 C CA . LYS A 1 144 ? -19.866 1.407 -32.081 1.00 50.66 144 LYS A CA 1
ATOM 1162 C C . LYS A 1 144 ? -20.646 2.030 -33.222 1.00 50.66 144 LYS A C 1
ATOM 1164 O O . LYS A 1 144 ? -21.563 2.803 -32.974 1.00 50.66 144 LYS A O 1
ATOM 1169 N N . GLY A 1 145 ? -20.300 1.624 -34.445 1.00 61.06 145 GLY A N 1
ATOM 1170 C CA . GLY A 1 145 ? -21.126 1.846 -35.631 1.00 61.06 145 GLY A CA 1
ATOM 1171 C C . GLY A 1 145 ? -22.585 1.407 -35.414 1.00 61.06 145 GLY A C 1
ATOM 1172 O O . GLY A 1 145 ? -22.898 0.766 -34.399 1.00 61.06 145 GLY A O 1
ATOM 1173 N N . PRO A 1 146 ? -23.495 1.752 -36.342 1.00 50.62 146 PRO A N 1
ATOM 1174 C CA . PRO A 1 146 ? -24.937 1.633 -36.150 1.00 50.62 146 PRO A CA 1
ATOM 1175 C C . PRO A 1 146 ? -25.310 0.222 -35.688 1.00 50.62 146 PRO A C 1
ATOM 1177 O O . PRO A 1 146 ? -25.215 -0.763 -36.423 1.00 50.62 146 PRO A O 1
ATOM 1180 N N . LYS A 1 147 ? -25.709 0.102 -34.417 1.00 58.41 147 LYS A N 1
ATOM 1181 C CA . LYS A 1 147 ? -26.152 -1.173 -33.854 1.00 58.41 147 LYS A CA 1
ATOM 1182 C C . LYS A 1 147 ? -27.472 -1.522 -34.527 1.00 58.41 147 LYS A C 1
ATOM 1184 O O . LYS A 1 147 ? -28.496 -0.943 -34.177 1.00 58.41 147 LYS A O 1
ATOM 1189 N N . ARG A 1 148 ? -27.457 -2.496 -35.445 1.00 61.50 148 ARG A N 1
ATOM 1190 C CA . ARG A 1 148 ? -28.681 -3.130 -35.958 1.00 61.50 148 ARG A CA 1
ATOM 1191 C C . ARG A 1 148 ? -29.567 -3.500 -34.768 1.00 61.50 148 ARG A C 1
ATOM 1193 O O . ARG A 1 148 ? -29.199 -4.346 -33.946 1.00 61.50 148 ARG A O 1
ATOM 1200 N N . LEU A 1 149 ? -30.712 -2.832 -34.660 1.00 63.69 149 LEU A N 1
ATOM 1201 C CA . LEU A 1 149 ? -31.734 -3.149 -33.676 1.00 63.69 149 LEU A CA 1
ATOM 1202 C C . LEU A 1 149 ? -32.197 -4.578 -33.969 1.00 63.69 149 LEU A C 1
ATOM 1204 O O . LEU A 1 149 ? -32.783 -4.860 -35.009 1.00 63.69 149 LEU A O 1
ATOM 1208 N N . LYS A 1 150 ? -31.852 -5.514 -33.082 1.00 66.38 150 LYS A N 1
ATOM 1209 C CA . LYS A 1 150 ? -32.334 -6.895 -33.179 1.00 66.38 150 LYS A CA 1
ATOM 1210 C C . LYS A 1 150 ? -33.856 -6.857 -33.079 1.00 66.38 150 LYS A C 1
ATOM 1212 O O . LYS A 1 150 ? -34.376 -6.289 -32.116 1.00 66.38 150 LYS A O 1
ATOM 1217 N N . SER A 1 151 ? -34.532 -7.453 -34.061 1.00 77.06 151 SER A N 1
ATOM 1218 C CA . SER A 1 151 ? -35.991 -7.538 -34.097 1.00 77.06 151 SER A CA 1
ATOM 1219 C C . SER A 1 151 ? -36.538 -8.117 -32.787 1.00 77.06 151 SER A C 1
ATOM 1221 O O . SER A 1 151 ? -35.866 -8.882 -32.082 1.00 77.06 151 SER A O 1
ATOM 1223 N N . THR A 1 152 ? -37.767 -7.744 -32.443 1.00 70.88 152 THR A N 1
ATOM 1224 C CA . THR A 1 152 ? -38.499 -8.242 -31.264 1.00 70.88 152 THR A CA 1
ATOM 1225 C C . THR A 1 152 ? -38.475 -9.772 -31.179 1.00 70.88 152 THR A C 1
ATOM 1227 O O . THR A 1 152 ? -38.241 -10.326 -30.102 1.00 70.88 152 THR A O 1
ATOM 1230 N N . ILE A 1 153 ? -38.563 -10.444 -32.329 1.00 70.25 153 ILE A N 1
ATOM 1231 C CA . ILE A 1 153 ? -38.459 -11.902 -32.485 1.00 70.25 153 ILE A CA 1
ATOM 1232 C C . ILE A 1 153 ? -37.095 -12.425 -32.006 1.00 70.25 153 ILE A C 1
ATOM 1234 O O . ILE A 1 153 ? -37.026 -13.343 -31.186 1.00 70.25 153 ILE A O 1
ATOM 1238 N N . HIS A 1 154 ? -35.988 -11.805 -32.429 1.00 73.56 154 HIS A N 1
ATOM 1239 C CA . HIS A 1 154 ? -34.643 -12.211 -32.004 1.00 73.56 154 HIS A CA 1
ATOM 1240 C C . HIS A 1 154 ? -34.432 -11.996 -30.492 1.00 73.56 154 HIS A C 1
ATOM 1242 O O . HIS A 1 154 ? -33.695 -12.742 -29.835 1.00 73.56 154 HIS A O 1
ATOM 1248 N N . ARG A 1 155 ? -35.072 -10.979 -29.902 1.00 73.81 155 ARG A N 1
ATOM 1249 C CA . ARG A 1 155 ? -35.023 -10.744 -28.451 1.00 73.81 155 ARG A CA 1
ATOM 1250 C C . ARG A 1 155 ? -35.771 -11.839 -27.688 1.00 73.81 155 ARG A C 1
ATOM 1252 O O . ARG A 1 155 ? -35.216 -12.377 -26.730 1.00 73.81 155 ARG A O 1
ATOM 1259 N N . GLN A 1 156 ? -36.967 -12.216 -28.138 1.00 76.69 156 GLN A N 1
ATOM 1260 C CA . GLN A 1 156 ? -37.747 -13.307 -27.543 1.00 76.69 156 GLN A CA 1
ATOM 1261 C C . GLN A 1 156 ? -37.010 -14.651 -27.636 1.00 76.69 156 GLN A C 1
ATOM 1263 O O . GLN A 1 156 ? -36.888 -15.353 -26.630 1.00 76.69 156 GLN A O 1
ATOM 1268 N N . GLN A 1 157 ? -36.416 -14.973 -28.790 1.00 78.88 157 GLN A N 1
ATOM 1269 C CA . GLN A 1 157 ? -35.636 -16.205 -28.966 1.00 78.88 157 GLN A CA 1
ATOM 1270 C C . GLN A 1 157 ? -34.411 -16.266 -28.041 1.00 78.88 157 GLN A C 1
ATOM 1272 O O . GLN A 1 157 ? -34.119 -17.315 -27.465 1.00 78.88 157 GLN A O 1
ATOM 1277 N N . HIS A 1 158 ? -33.719 -15.142 -27.823 1.00 77.12 158 HIS A N 1
ATOM 1278 C CA . HIS A 1 158 ? -32.603 -15.086 -26.875 1.00 77.12 158 HIS A CA 1
ATOM 1279 C C . HIS A 1 158 ? -33.048 -15.391 -25.435 1.00 77.12 158 HIS A C 1
ATOM 1281 O O . HIS A 1 158 ? -32.376 -16.149 -24.732 1.00 77.12 158 HIS A O 1
ATOM 1287 N N . PHE A 1 159 ? -34.185 -14.845 -24.990 1.00 74.75 159 PHE A N 1
ATOM 1288 C CA . PHE A 1 159 ? -34.728 -15.138 -23.658 1.00 74.75 159 PHE A CA 1
ATOM 1289 C C . PHE A 1 159 ? -35.146 -16.605 -23.512 1.00 74.75 159 PHE A C 1
ATOM 1291 O O . PHE A 1 159 ? -34.779 -17.240 -22.521 1.00 74.75 159 PHE A O 1
ATOM 1298 N N . GLN A 1 160 ? -35.813 -17.171 -24.519 1.00 76.62 160 GLN A N 1
ATOM 1299 C CA . GLN A 1 160 ? -36.191 -18.588 -24.534 1.00 76.62 160 GLN A CA 1
ATOM 1300 C C . GLN A 1 160 ? -34.961 -19.507 -24.474 1.00 76.62 160 GLN A C 1
ATOM 1302 O O . GLN A 1 160 ? -34.909 -20.446 -23.675 1.00 76.62 160 GLN A O 1
ATOM 1307 N N . ASN A 1 161 ? -33.914 -19.200 -25.245 1.00 77.12 161 ASN A N 1
ATOM 1308 C CA . ASN A 1 161 ? -32.669 -19.971 -25.243 1.00 77.12 161 ASN A CA 1
ATOM 1309 C C . ASN A 1 161 ? -31.910 -19.849 -23.911 1.00 77.12 161 ASN A C 1
ATOM 1311 O O . ASN A 1 161 ? -31.343 -20.833 -23.428 1.00 77.12 161 ASN A O 1
ATOM 1315 N N . LYS A 1 162 ? -31.947 -18.675 -23.267 1.00 75.81 162 LYS A N 1
ATOM 1316 C CA . LYS A 1 162 ? -31.345 -18.458 -21.942 1.00 75.81 162 LYS A CA 1
ATOM 1317 C C . LYS A 1 162 ? -32.066 -19.262 -20.853 1.00 75.81 162 LYS A C 1
ATOM 1319 O O . LYS A 1 162 ? -31.402 -19.922 -20.055 1.00 75.81 162 LYS A O 1
ATOM 1324 N N . LEU A 1 163 ? -33.401 -19.285 -20.865 1.00 68.81 163 LEU A N 1
ATOM 1325 C CA . LEU A 1 163 ? -34.211 -20.097 -19.946 1.00 68.81 163 LEU A CA 1
ATOM 1326 C C . LEU A 1 163 ? -33.975 -21.603 -20.149 1.00 68.81 163 LEU A C 1
ATOM 1328 O O . LEU A 1 163 ? -33.787 -22.334 -19.174 1.00 68.81 163 LEU A O 1
ATOM 1332 N N . LYS A 1 164 ? -33.890 -22.068 -21.404 1.00 71.00 164 LYS A N 1
ATOM 1333 C CA . LYS A 1 164 ? -33.547 -23.466 -21.726 1.00 71.00 164 LYS A CA 1
ATOM 1334 C C . LYS A 1 164 ? -32.150 -23.853 -21.225 1.00 71.00 164 LYS A C 1
ATOM 1336 O O . LYS A 1 164 ? -31.979 -24.947 -20.685 1.00 71.00 164 LYS A O 1
ATOM 1341 N N . LYS A 1 165 ? -31.163 -22.953 -21.329 1.00 69.94 165 LYS A N 1
ATOM 1342 C CA . LYS A 1 165 ? -29.803 -23.179 -20.806 1.00 69.94 165 LYS A CA 1
ATOM 1343 C C . LYS A 1 165 ? -29.789 -23.297 -19.277 1.00 69.94 165 LYS A C 1
ATOM 1345 O O . LYS A 1 165 ? -29.125 -24.185 -18.753 1.00 69.94 165 LYS A O 1
ATOM 1350 N N . MET A 1 166 ? -30.575 -22.477 -18.572 1.00 58.78 166 MET A N 1
ATOM 1351 C CA . MET A 1 166 ? -30.691 -22.543 -17.107 1.00 58.78 166 MET A CA 1
ATOM 1352 C C . MET A 1 166 ? -31.434 -23.792 -16.604 1.00 58.78 166 MET A C 1
ATOM 1354 O O . MET A 1 166 ? -31.087 -24.318 -15.545 1.00 58.78 166 MET A O 1
ATOM 1358 N N . LYS A 1 167 ? -32.423 -24.302 -17.355 1.00 60.47 167 LYS A N 1
ATOM 1359 C CA . LYS A 1 167 ? -33.088 -25.579 -17.033 1.00 60.47 167 LYS A CA 1
ATOM 1360 C C . LYS A 1 167 ? -32.138 -26.773 -17.182 1.00 60.47 167 LYS A C 1
ATOM 1362 O O . LYS A 1 167 ? -32.115 -27.625 -16.300 1.00 60.47 167 LYS A O 1
ATOM 1367 N N . LYS A 1 168 ? -31.288 -26.799 -18.219 1.00 59.41 168 LYS A N 1
ATOM 1368 C CA . LYS A 1 168 ? -30.278 -27.863 -18.396 1.00 59.41 168 LYS A CA 1
ATOM 1369 C C . LYS A 1 168 ? -29.244 -27.912 -17.263 1.00 59.41 168 LYS A C 1
ATOM 1371 O O . LYS A 1 168 ? -28.814 -28.995 -16.892 1.00 59.41 168 LYS A O 1
ATOM 1376 N N . THR A 1 169 ? -28.881 -26.774 -16.669 1.00 56.25 169 THR A N 1
ATOM 1377 C CA . THR A 1 169 ? -27.911 -26.733 -15.557 1.00 56.25 169 THR A CA 1
ATOM 1378 C C . THR A 1 169 ? -28.500 -27.092 -14.190 1.00 56.25 169 THR A C 1
ATOM 1380 O O . THR A 1 169 ? -27.742 -27.387 -13.275 1.00 56.25 169 THR A O 1
ATOM 1383 N N . ARG A 1 170 ? -29.832 -27.080 -14.026 1.00 53.19 170 ARG A N 1
ATOM 1384 C CA . ARG A 1 170 ? -30.509 -27.398 -12.750 1.00 53.19 170 ARG A CA 1
ATOM 1385 C C . ARG A 1 170 ? -31.020 -28.839 -12.648 1.00 53.19 170 ARG A C 1
ATOM 1387 O O . ARG A 1 170 ? -31.424 -29.250 -11.568 1.00 53.19 170 ARG A O 1
ATOM 1394 N N . GLY A 1 171 ? -30.972 -29.613 -13.733 1.00 48.75 171 GLY A N 1
ATOM 1395 C CA . GLY A 1 171 ? -31.466 -30.995 -13.769 1.00 48.75 171 GLY A CA 1
ATOM 1396 C C . GLY A 1 171 ? -30.579 -32.047 -13.090 1.00 48.75 171 GLY A C 1
ATOM 1397 O O . GLY A 1 171 ? -31.016 -33.181 -12.979 1.00 48.75 171 GLY A O 1
ATOM 1398 N N . ASN A 1 172 ? -29.370 -31.699 -12.623 1.00 47.44 172 ASN A N 1
ATOM 1399 C CA . ASN A 1 172 ? -28.402 -32.683 -12.105 1.00 47.44 172 ASN A CA 1
ATOM 1400 C C . ASN A 1 172 ? -27.837 -32.387 -10.702 1.00 47.44 172 ASN A C 1
ATOM 1402 O O . ASN A 1 172 ? -26.878 -33.031 -10.291 1.00 47.44 172 ASN A O 1
ATOM 1406 N N . SER A 1 173 ? -28.400 -31.435 -9.946 1.00 43.62 173 SER A N 1
ATOM 1407 C CA . SER A 1 173 ? -27.865 -31.043 -8.626 1.00 43.62 173 SER A CA 1
ATOM 1408 C C . SER A 1 173 ? -28.815 -31.275 -7.443 1.00 43.62 173 SER A C 1
ATOM 1410 O O . SER A 1 17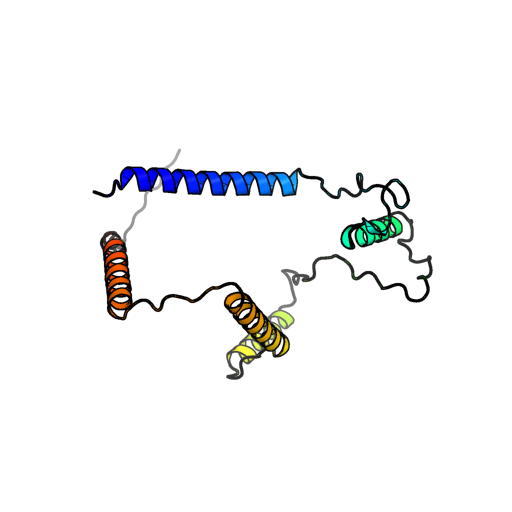3 ? -28.598 -30.711 -6.376 1.00 43.62 173 SER A O 1
ATOM 1412 N N . MET A 1 174 ? -29.856 -32.101 -7.592 1.00 40.50 174 MET A N 1
ATOM 1413 C CA . MET A 1 174 ? -30.720 -32.522 -6.477 1.00 40.50 174 MET A CA 1
ATOM 1414 C C . MET A 1 174 ? -30.758 -34.045 -6.348 1.00 40.50 174 MET A C 1
ATOM 1416 O O . MET A 1 174 ? -31.778 -34.681 -6.592 1.00 40.50 174 MET A O 1
ATOM 1420 N N . LYS A 1 175 ? -29.621 -34.637 -5.969 1.00 43.66 175 LYS A N 1
ATOM 1421 C CA . LYS A 1 175 ? -29.572 -35.997 -5.416 1.00 43.66 175 LYS A CA 1
ATOM 1422 C C . LYS A 1 175 ? -28.306 -36.200 -4.576 1.00 43.66 175 LYS A C 1
ATOM 1424 O O . LYS A 1 175 ? -27.440 -36.971 -4.947 1.00 43.66 175 LYS A O 1
ATOM 1429 N N . MET A 1 176 ? -28.191 -35.492 -3.453 1.00 37.34 176 MET A N 1
ATOM 1430 C CA . MET A 1 176 ? -27.412 -35.970 -2.303 1.00 37.34 176 MET A CA 1
ATOM 1431 C C . MET A 1 176 ? -28.206 -35.650 -1.042 1.00 37.34 176 MET A C 1
ATOM 1433 O O . MET A 1 176 ? -28.519 -34.497 -0.750 1.00 37.34 176 MET A O 1
ATOM 1437 N N . GLY A 1 177 ? -28.654 -36.724 -0.400 1.00 36.56 177 GLY A N 1
ATOM 1438 C CA . GLY A 1 177 ? -29.681 -36.727 0.621 1.00 36.56 177 GLY A CA 1
ATOM 1439 C C . GLY A 1 177 ? -29.209 -36.197 1.966 1.00 36.56 177 GLY A C 1
ATOM 1440 O O . GLY A 1 177 ? -28.072 -36.384 2.389 1.00 36.56 177 GLY A O 1
ATOM 1441 N N . LYS A 1 178 ? -30.166 -35.597 2.670 1.00 38.84 178 LYS A N 1
ATOM 1442 C CA . LYS A 1 178 ? -30.191 -35.560 4.127 1.00 38.84 178 LYS A CA 1
ATOM 1443 C C . LYS A 1 178 ? -30.267 -36.999 4.642 1.00 38.84 178 LYS A C 1
ATOM 1445 O O . LYS A 1 178 ? -31.262 -37.664 4.379 1.00 38.84 178 LYS A O 1
ATOM 1450 N N . GLN A 1 179 ? -29.302 -37.433 5.445 1.00 38.78 179 GLN A N 1
ATOM 1451 C CA . GLN A 1 179 ? -29.539 -38.464 6.455 1.00 38.78 179 GLN A CA 1
ATOM 1452 C C . GLN A 1 179 ? -28.698 -38.180 7.703 1.00 38.78 179 GLN A C 1
ATOM 1454 O O . GLN A 1 179 ? -27.483 -38.342 7.726 1.00 38.78 179 GLN A O 1
ATOM 1459 N N . LYS A 1 180 ? -29.400 -37.743 8.754 1.00 38.88 180 LYS A N 1
ATOM 1460 C CA . LYS A 1 180 ? -29.007 -37.929 10.152 1.00 38.88 180 LYS A CA 1
ATOM 1461 C C . LYS A 1 180 ? -28.882 -39.434 10.420 1.00 38.88 180 LYS A C 1
ATOM 1463 O O . LYS A 1 180 ? -29.830 -40.163 10.135 1.00 38.88 180 LYS A O 1
ATOM 1468 N N . LYS A 1 181 ? -27.808 -39.864 11.081 1.00 38.34 181 LYS A N 1
ATOM 1469 C CA . LYS A 1 181 ? -27.834 -41.025 11.982 1.00 38.34 181 LYS A CA 1
ATOM 1470 C C . LYS A 1 181 ? -26.988 -40.727 13.216 1.00 38.34 181 LYS A C 1
ATOM 1472 O O . LYS A 1 181 ? -25.845 -40.300 13.125 1.00 38.34 181 LYS A O 1
ATOM 1477 N N . SER A 1 182 ? -27.645 -40.879 14.353 1.00 33.78 182 SER A N 1
ATOM 1478 C CA . SER A 1 182 ? -27.152 -40.792 15.718 1.00 33.78 182 SER A CA 1
ATOM 1479 C C . SER A 1 182 ? -26.695 -42.171 16.218 1.00 33.78 182 SER A C 1
ATOM 1481 O O . SER A 1 182 ? -27.099 -43.184 15.646 1.00 33.78 182 SER A O 1
ATOM 1483 N N . ARG A 1 183 ? -26.000 -42.164 17.375 1.00 37.59 183 ARG A N 1
ATOM 1484 C CA . ARG A 1 183 ? -25.629 -43.293 18.272 1.00 37.59 183 ARG A CA 1
ATOM 1485 C C . ARG A 1 183 ? -24.421 -44.106 17.764 1.00 37.59 183 ARG A C 1
ATOM 1487 O O . ARG A 1 183 ? -24.388 -44.459 16.600 1.00 37.59 183 ARG A O 1
ATOM 1494 N N . GLY A 1 184 ? -23.388 -44.449 18.534 1.00 32.97 184 GLY A N 1
ATOM 1495 C CA . GLY A 1 184 ? -23.152 -44.474 19.982 1.00 32.97 184 GLY A CA 1
ATOM 1496 C C . GLY A 1 184 ? -22.308 -45.725 20.308 1.00 32.97 184 GLY A C 1
ATOM 1497 O O . GLY A 1 184 ? -22.569 -46.772 19.728 1.00 32.97 184 GLY A O 1
ATOM 1498 N N . GLY A 1 185 ? -21.335 -45.613 21.226 1.00 33.38 185 GLY A N 1
ATOM 1499 C CA . GLY A 1 185 ? -20.500 -46.714 21.756 1.00 33.38 185 GLY A CA 1
ATOM 1500 C C . GLY A 1 185 ? -19.211 -46.935 20.948 1.00 33.38 185 GLY A C 1
ATOM 1501 O O . GLY A 1 185 ? -19.270 -47.162 19.752 1.00 33.38 185 GLY A O 1
ATOM 1502 N N . GLY A 1 186 ? -17.993 -46.816 21.478 1.00 39.00 186 GLY A N 1
ATOM 1503 C CA . GLY A 1 186 ? -17.519 -47.197 22.804 1.00 39.00 186 GLY A CA 1
ATOM 1504 C C . GLY A 1 186 ? -16.776 -48.528 22.684 1.00 39.00 186 GLY A C 1
ATOM 1505 O O . GLY A 1 186 ? -17.417 -49.572 22.725 1.00 39.00 186 GLY A O 1
ATOM 1506 N N . ARG A 1 187 ? -15.445 -48.495 22.520 1.00 40.31 187 ARG A N 1
ATOM 1507 C CA . ARG A 1 187 ? -14.549 -49.615 22.851 1.00 40.31 187 ARG A CA 1
ATOM 1508 C C . ARG A 1 187 ? -13.088 -49.162 22.915 1.00 40.31 187 ARG A C 1
ATOM 1510 O O . ARG A 1 187 ? -12.523 -48.673 21.946 1.00 40.31 187 ARG A O 1
ATOM 1517 N N . SER A 1 188 ? -12.548 -49.312 24.115 1.00 43.81 188 SER A N 1
ATOM 1518 C CA . SER A 1 188 ? -11.145 -49.285 24.509 1.00 43.81 188 SER A CA 1
ATOM 1519 C C . SER A 1 188 ? -10.386 -50.534 24.035 1.00 43.81 188 SER A C 1
ATOM 1521 O O . SER A 1 188 ? -11.024 -51.521 23.660 1.00 43.81 188 SER A O 1
ATOM 1523 N N . ARG A 1 189 ? -9.048 -50.473 24.211 1.00 43.28 189 ARG A N 1
ATOM 1524 C CA . ARG A 1 189 ? -7.981 -51.512 24.176 1.00 43.28 189 ARG A CA 1
ATOM 1525 C C . ARG A 1 189 ? -7.030 -51.346 22.981 1.00 43.28 189 ARG A C 1
ATOM 1527 O O . ARG A 1 189 ? -7.466 -51.474 21.850 1.00 43.28 189 ARG A O 1
ATOM 1534 N N . SER A 1 190 ? -5.821 -50.798 23.155 1.00 41.88 190 SER A N 1
ATOM 1535 C CA . SER A 1 190 ? -4.608 -51.257 23.879 1.00 41.88 190 SER A CA 1
ATOM 1536 C C . SER A 1 190 ? -3.676 -52.085 22.993 1.00 41.88 190 SER A C 1
ATOM 1538 O O . SER A 1 190 ? -3.995 -53.237 22.710 1.00 41.88 190 SER A O 1
ATOM 1540 N N . SER A 1 191 ? -2.531 -51.492 22.652 1.00 39.00 191 SER A N 1
ATOM 1541 C CA . SER A 1 191 ? -1.167 -52.052 22.647 1.00 39.00 191 SER A CA 1
ATOM 1542 C C . SER A 1 191 ? -0.238 -50.993 22.070 1.00 39.00 191 SER A C 1
ATOM 1544 O O . SER A 1 191 ? -0.536 -50.566 20.930 1.00 39.00 191 SER A O 1
#

Sequence (191 aa):
MVDYFDERQKAKRERVDKNEMQHLRNIARFKGPKISSANATPLGIGVDLNDRSRHELVNQINRARYSTASHGAFQPPIRNEKKLLKTGKHHKYEPNEVDVSGEKKKQLEILDRLSSKNNVINETRLAASQQSNQQQHANKNQNKGPKRLKSTIHRQQHFQNKLKKMKKTRGNSMKMGKQKKSRGGGRSRSS

Foldseek 3Di:
DDDPVVVVVVVVVVVVVVVVVVVVVVCCVVVPDPVPVVPLDQPPPDDDPVRDDPVSVLVNVQVVLVPDPNSCPVPDDDVPDDPRDPPDDPDDDDDPDDDPVVVVVVVVVVVVQVPDPDPPDPVVVVVVVVVVVVVVVVVVVVPDDDDDDDDPVNVVVVVVVVVVVVVVVPPPPPPDDDDDDDDDDDDDDDD

pLDDT: mean 72.75, std 17.39, range [32.97, 97.5]

Organism: NCBI:txid387005